Protein AF-A0A928PYW8-F1 (afdb_monomer)

Foldseek 3Di:
DVVCVVVVNDDPVRVVVVVVLLVVLCLQLQLLLQLQLLVLLCVQFQVVLVVLVRNDSHSVSFADPVQVVCCVPVVGGGTRHRDHDLVRGPHSLVSLLRSLLRNLVSLLVQLLVLLVVLLVLLLPQALQLLCVVVVNDDDDPSNVVSVVSSVSSLSSNLVSLLLSVLLLPCAPPRSVVSNVSSVDDPVVVVVSVVCNVCRVVVSVVVCVVCVVVCVSVVSSQVSSCVSNVNDDPVRSNVVSNVVNVD

Secondary structure (DSSP, 8-state):
-HHHHTTTSS-HHHHHHHHHHHHHHHHHHHHHHHHHHHHHHHHHT-THHHHTT-S---GGGTB-HHHHHHHHHHS---B------GGGSSSHHHHHHHHHHHHHHHHHHHHHHHHHHHHHHHHT--HHHHHHHTT-S---HHHHHHHHHHHHHHHHHHHHHHHHHHHHSSSTTSHHHHHHGGGS-HHHHHHHHHHHHHHHHHHHHHHHHHHHTSHHHHHHHHHHHHHTTT--HHHHHHHHHHHHH-

Structure (mmCIF, N/CA/C/O backbone):
data_AF-A0A928PYW8-F1
#
_entry.id   AF-A0A928PYW8-F1
#
loop_
_atom_site.group_PDB
_atom_site.id
_atom_site.type_symbol
_atom_site.label_atom_id
_atom_site.label_alt_id
_atom_site.label_comp_id
_atom_site.label_asym_id
_atom_site.label_entity_id
_atom_site.label_seq_id
_atom_site.pdbx_PDB_ins_code
_atom_site.Cartn_x
_atom_site.Cartn_y
_atom_site.Cartn_z
_atom_site.occupancy
_atom_site.B_iso_or_equiv
_atom_site.auth_seq_id
_atom_site.auth_comp_id
_atom_site.auth_asym_id
_atom_site.auth_atom_id
_atom_site.pdbx_PDB_model_num
ATOM 1 N N . MET A 1 1 ? -6.479 2.831 -19.493 1.00 60.91 1 MET A N 1
ATOM 2 C CA . MET A 1 1 ? -6.522 1.471 -20.079 1.00 60.91 1 MET A CA 1
ATOM 3 C C . MET A 1 1 ? -7.759 1.237 -20.947 1.00 60.91 1 MET A C 1
ATOM 5 O O . MET A 1 1 ? -7.594 1.179 -22.151 1.00 60.91 1 MET A O 1
ATOM 9 N N . LEU A 1 2 ? -8.994 1.173 -20.422 1.00 48.84 2 LEU A N 1
ATOM 10 C CA . LEU A 1 2 ? -10.180 0.920 -21.272 1.00 48.84 2 LEU A CA 1
ATOM 11 C C . LEU A 1 2 ? -10.398 2.005 -22.343 1.00 48.84 2 LEU A C 1
ATOM 13 O O . LEU A 1 2 ? -10.649 1.698 -23.500 1.00 48.84 2 LEU A O 1
ATOM 17 N N . SER A 1 3 ? -10.225 3.277 -21.980 1.00 52.97 3 SER A N 1
ATOM 18 C CA . SER A 1 3 ? -10.293 4.404 -22.920 1.00 52.97 3 SER A CA 1
ATOM 19 C C . SER A 1 3 ? -9.207 4.370 -23.997 1.00 52.97 3 SER A C 1
ATOM 21 O O . SER A 1 3 ? -9.415 4.897 -25.077 1.00 52.97 3 SER A O 1
ATOM 23 N N . GLU A 1 4 ? -8.053 3.783 -23.693 1.00 61.97 4 GLU A N 1
ATOM 24 C CA . GLU A 1 4 ? -6.895 3.668 -24.588 1.00 61.97 4 GLU A CA 1
ATOM 25 C C . GLU A 1 4 ? -7.078 2.480 -25.545 1.00 61.97 4 GLU A C 1
ATOM 27 O O . GLU A 1 4 ? -6.850 2.610 -26.743 1.00 61.97 4 GLU A O 1
ATOM 32 N N . LEU A 1 5 ? -7.606 1.360 -25.034 1.00 52.69 5 LEU A N 1
ATOM 33 C CA . LEU A 1 5 ? -8.008 0.190 -25.816 1.00 52.69 5 LEU A CA 1
ATOM 34 C C . LEU A 1 5 ? -9.125 0.543 -26.811 1.00 52.69 5 LEU A C 1
ATOM 36 O O . LEU A 1 5 ? -9.035 0.220 -27.989 1.00 52.69 5 LEU A O 1
ATOM 40 N N . LEU A 1 6 ? -10.147 1.280 -26.358 1.00 62.50 6 LEU A N 1
ATOM 41 C CA . LEU A 1 6 ? -11.244 1.760 -27.210 1.00 62.50 6 LEU A CA 1
ATOM 42 C C . LEU A 1 6 ? -10.788 2.778 -28.266 1.00 62.50 6 LEU A C 1
ATOM 44 O O . LEU A 1 6 ? -11.463 2.950 -29.276 1.00 62.50 6 LEU A O 1
ATOM 48 N N . ARG A 1 7 ? -9.657 3.456 -28.038 1.00 77.50 7 ARG A N 1
ATOM 49 C CA . ARG A 1 7 ? -9.032 4.380 -28.997 1.00 77.50 7 ARG A CA 1
ATOM 50 C C . ARG A 1 7 ? -8.076 3.682 -29.969 1.00 77.50 7 ARG A C 1
ATOM 52 O O . ARG A 1 7 ? -7.570 4.346 -30.862 1.00 77.50 7 ARG A O 1
ATOM 59 N N . GLY A 1 8 ? -7.841 2.377 -29.812 1.00 70.56 8 GLY A N 1
ATOM 60 C CA . GLY A 1 8 ? -6.892 1.615 -30.630 1.00 70.56 8 GLY A CA 1
ATOM 61 C C . GLY A 1 8 ? -5.420 1.840 -30.268 1.00 70.56 8 GLY A C 1
ATOM 62 O O . GLY A 1 8 ? -4.549 1.353 -30.978 1.00 70.56 8 GLY A O 1
ATOM 63 N N . ASN A 1 9 ? -5.134 2.538 -29.163 1.00 71.38 9 ASN A N 1
ATOM 64 C CA . ASN A 1 9 ? -3.768 2.825 -28.707 1.00 71.38 9 ASN A CA 1
ATOM 65 C C . ASN A 1 9 ? -3.150 1.662 -27.908 1.00 71.38 9 ASN A C 1
ATOM 67 O O . ASN A 1 9 ? -1.945 1.640 -27.683 1.00 71.38 9 ASN A O 1
ATOM 71 N N . LEU A 1 10 ? -3.971 0.702 -27.468 1.00 71.75 10 LEU A N 1
ATOM 72 C CA . LEU A 1 10 ? -3.549 -0.517 -26.775 1.00 71.75 10 LEU A CA 1
ATOM 73 C C . LEU A 1 10 ? -4.069 -1.742 -27.521 1.00 71.75 10 LEU A C 1
ATOM 75 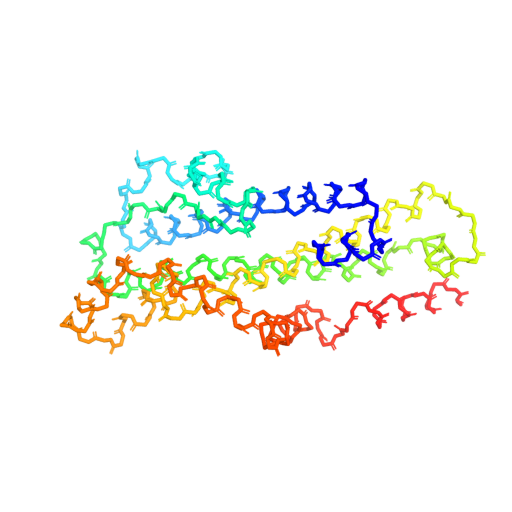O O . LEU A 1 10 ? -5.250 -1.817 -27.867 1.00 71.75 10 LEU A O 1
ATOM 79 N N . THR A 1 11 ? -3.199 -2.731 -27.705 1.00 82.81 11 THR A N 1
ATOM 80 C CA . THR A 1 11 ? -3.596 -4.059 -28.181 1.00 82.81 11 THR A CA 1
ATOM 81 C C . THR A 1 11 ? -4.276 -4.851 -27.059 1.00 82.81 11 THR A C 1
ATOM 83 O O . THR A 1 11 ? -4.077 -4.589 -25.871 1.00 82.81 11 THR A O 1
ATOM 86 N N . LEU A 1 12 ? -5.076 -5.861 -27.413 1.00 77.81 12 LEU A N 1
ATOM 87 C CA . LEU A 1 12 ? -5.693 -6.746 -26.417 1.00 77.81 12 LEU A CA 1
ATOM 88 C C . LEU A 1 12 ? -4.631 -7.476 -25.576 1.00 77.81 12 LEU A C 1
ATOM 90 O O . LEU A 1 12 ? -4.786 -7.622 -24.367 1.00 77.81 12 LEU A O 1
ATOM 94 N N . GLU A 1 13 ? -3.537 -7.883 -26.214 1.00 77.06 13 GLU A N 1
ATOM 95 C CA . GLU A 1 13 ? -2.401 -8.543 -25.573 1.00 77.06 13 GLU A CA 1
ATOM 96 C C . GLU A 1 13 ? -1.766 -7.666 -24.486 1.00 77.06 13 GLU A C 1
ATOM 98 O O . GLU A 1 13 ? -1.658 -8.081 -23.332 1.00 77.06 13 GLU A O 1
ATOM 103 N N . THR A 1 14 ? -1.430 -6.417 -24.820 1.00 73.25 14 THR A N 1
ATOM 104 C CA . THR A 1 14 ? -0.825 -5.473 -23.866 1.00 73.25 14 THR A CA 1
ATOM 105 C C . THR A 1 14 ? -1.763 -5.146 -22.705 1.00 73.25 14 THR A C 1
ATOM 107 O O . THR A 1 14 ? -1.305 -4.996 -21.570 1.00 73.25 14 THR A O 1
ATOM 110 N N . ALA A 1 15 ? -3.076 -5.096 -22.945 1.00 73.81 15 ALA A N 1
ATOM 111 C CA . ALA A 1 15 ? -4.068 -4.919 -21.889 1.00 73.81 15 ALA A CA 1
ATOM 112 C C . ALA A 1 15 ? -4.154 -6.132 -20.946 1.00 73.81 15 ALA A C 1
ATOM 114 O O . ALA A 1 15 ? -4.216 -5.953 -19.729 1.00 73.81 15 ALA A O 1
ATOM 115 N N . ILE A 1 16 ? -4.119 -7.358 -21.479 1.00 79.62 16 ILE A N 1
ATOM 116 C CA . ILE A 1 16 ? -4.121 -8.586 -20.667 1.00 79.62 16 ILE A CA 1
ATOM 117 C C . ILE A 1 16 ? -2.868 -8.645 -19.791 1.00 79.62 16 ILE A C 1
ATOM 119 O O . ILE A 1 16 ? -2.981 -8.885 -18.591 1.00 79.62 16 ILE A O 1
ATOM 123 N N . ILE A 1 17 ? -1.691 -8.365 -20.358 1.00 77.75 17 ILE A N 1
ATOM 124 C CA . ILE A 1 17 ? -0.426 -8.339 -19.610 1.00 77.75 17 ILE A CA 1
ATOM 125 C C . ILE A 1 17 ? -0.498 -7.323 -18.463 1.00 77.75 17 ILE A C 1
ATOM 127 O O . ILE A 1 17 ? -0.168 -7.663 -17.328 1.00 77.75 17 ILE A O 1
ATOM 131 N N . HIS A 1 18 ? -1.003 -6.111 -18.716 1.00 72.62 18 HIS A N 1
ATOM 132 C CA . HIS A 1 18 ? -1.183 -5.100 -17.668 1.00 72.62 18 HIS A CA 1
ATOM 133 C C . HIS A 1 18 ? -2.103 -5.575 -16.540 1.00 72.62 18 HIS A C 1
ATOM 135 O O . HIS A 1 18 ? -1.765 -5.422 -15.366 1.00 72.62 18 HIS A O 1
ATOM 141 N N . ILE A 1 19 ? -3.252 -6.170 -16.877 1.00 77.56 19 ILE A N 1
ATOM 142 C CA . ILE A 1 19 ? -4.185 -6.706 -15.877 1.00 77.56 19 ILE A CA 1
ATOM 143 C C . ILE A 1 19 ? -3.501 -7.788 -15.040 1.00 77.56 19 ILE A C 1
ATOM 145 O O . ILE A 1 19 ? -3.604 -7.763 -13.815 1.00 77.56 19 ILE A O 1
ATOM 149 N N . LEU A 1 20 ? -2.778 -8.712 -15.675 1.00 81.56 20 LEU A N 1
ATOM 150 C CA . LEU A 1 20 ? -2.075 -9.787 -14.978 1.00 81.56 20 LEU A CA 1
ATOM 151 C C . LEU A 1 20 ? -0.996 -9.247 -14.034 1.00 81.56 20 LEU A C 1
ATOM 153 O O . LEU A 1 20 ? -0.930 -9.688 -12.889 1.00 81.56 20 LEU A O 1
ATOM 157 N N . VAL A 1 21 ? -0.202 -8.266 -14.467 1.00 78.56 21 VAL A N 1
ATOM 158 C CA . VAL A 1 21 ? 0.818 -7.623 -13.621 1.00 78.56 21 VAL A CA 1
ATOM 159 C C . VAL A 1 21 ? 0.176 -6.951 -12.408 1.00 78.56 21 VAL A C 1
ATOM 161 O O . VAL A 1 21 ? 0.613 -7.180 -11.281 1.00 78.56 21 VAL A O 1
ATOM 164 N N . ILE A 1 22 ? -0.896 -6.178 -12.611 1.00 76.25 22 ILE A N 1
ATOM 165 C CA . ILE A 1 22 ? -1.619 -5.520 -11.513 1.00 76.25 22 ILE A CA 1
ATOM 166 C C . ILE A 1 22 ? -2.192 -6.560 -10.551 1.00 76.25 22 ILE A C 1
ATOM 168 O O . ILE A 1 22 ? -2.048 -6.405 -9.341 1.00 76.25 22 ILE A O 1
ATOM 172 N N . LEU A 1 23 ? -2.804 -7.633 -11.062 1.00 80.94 23 LEU A N 1
ATOM 173 C CA . LEU A 1 23 ? -3.321 -8.714 -10.229 1.00 80.94 23 LEU A CA 1
ATOM 174 C C . LEU A 1 23 ? -2.199 -9.332 -9.394 1.00 80.94 23 LEU A C 1
ATOM 176 O O . LEU A 1 23 ? -2.324 -9.380 -8.175 1.00 80.94 23 LEU A O 1
ATOM 180 N N . VAL A 1 24 ? -1.082 -9.731 -10.006 1.00 86.25 24 VAL A N 1
ATOM 181 C CA . VAL A 1 24 ? 0.065 -10.301 -9.281 1.00 86.25 24 VAL A CA 1
ATOM 182 C C . VAL A 1 24 ? 0.530 -9.359 -8.170 1.00 86.25 24 VAL A C 1
ATOM 184 O O . VAL A 1 24 ? 0.683 -9.792 -7.030 1.00 86.25 24 VAL A O 1
ATOM 187 N N . ILE A 1 25 ? 0.685 -8.067 -8.462 1.00 84.81 25 ILE A N 1
ATOM 188 C CA . ILE A 1 25 ? 1.102 -7.078 -7.464 1.00 84.81 25 ILE A CA 1
ATOM 189 C C . ILE A 1 25 ? 0.071 -6.965 -6.335 1.00 84.81 25 ILE A C 1
ATOM 191 O O . ILE A 1 25 ? 0.437 -7.021 -5.164 1.00 84.81 25 ILE A O 1
ATOM 195 N N . VAL A 1 26 ? -1.219 -6.861 -6.651 1.00 80.25 26 VAL A N 1
ATOM 196 C CA . VAL A 1 26 ? -2.289 -6.773 -5.645 1.00 80.25 26 VAL A CA 1
ATOM 197 C C . VAL A 1 26 ? -2.307 -8.016 -4.748 1.00 80.25 26 VAL A C 1
ATOM 199 O O . VAL A 1 26 ? -2.414 -7.888 -3.528 1.00 80.25 26 VAL A O 1
ATOM 202 N N . PHE A 1 27 ? -2.120 -9.209 -5.314 1.00 84.81 27 PHE A N 1
ATOM 203 C CA . PHE A 1 27 ? -2.024 -10.462 -4.559 1.00 84.81 27 PHE A CA 1
ATOM 204 C C . PHE A 1 27 ? -0.776 -10.547 -3.667 1.00 84.81 27 PHE A C 1
ATOM 206 O O . PHE A 1 27 ? -0.800 -11.283 -2.681 1.00 84.81 27 PHE A O 1
ATOM 213 N N . LEU A 1 28 ? 0.286 -9.795 -3.967 1.00 87.88 28 LEU A N 1
ATOM 214 C CA . LEU A 1 28 ? 1.471 -9.676 -3.112 1.00 87.88 28 LEU A CA 1
ATOM 215 C C . LEU A 1 28 ? 1.297 -8.624 -2.009 1.00 87.88 28 LEU A C 1
ATOM 217 O O . LEU A 1 28 ? 1.778 -8.819 -0.895 1.00 87.88 28 LEU A O 1
ATOM 221 N N . VAL A 1 29 ? 0.601 -7.522 -2.299 1.00 89.75 29 VAL A N 1
ATOM 222 C CA . VAL A 1 29 ? 0.451 -6.392 -1.370 1.00 89.75 29 VAL A CA 1
ATOM 223 C C . VAL A 1 29 ? -0.645 -6.634 -0.332 1.00 89.75 29 VAL A C 1
ATOM 225 O O . VAL A 1 29 ? -0.429 -6.384 0.854 1.00 89.75 29 VAL A O 1
ATOM 228 N N . LEU A 1 30 ? -1.807 -7.158 -0.741 1.00 87.44 30 LEU A N 1
ATOM 229 C CA . LEU A 1 30 ? -2.943 -7.382 0.165 1.00 87.44 30 LEU A CA 1
ATOM 230 C C . LEU A 1 30 ? -2.597 -8.243 1.394 1.00 87.44 30 LEU A C 1
ATOM 232 O O . LEU A 1 30 ? -2.992 -7.869 2.498 1.00 87.44 30 LEU A O 1
ATOM 236 N N . PRO A 1 31 ? -1.846 -9.358 1.281 1.00 90.94 31 PRO A N 1
ATOM 237 C CA . PRO A 1 31 ? -1.504 -10.162 2.449 1.00 90.94 31 PRO A CA 1
ATOM 238 C C . PRO A 1 31 ? -0.637 -9.411 3.450 1.00 90.94 31 PRO A C 1
ATOM 240 O O . PRO A 1 31 ? -0.822 -9.595 4.646 1.00 90.94 31 PRO A O 1
ATOM 243 N N . ILE A 1 32 ? 0.289 -8.568 2.982 1.00 94.06 32 ILE A N 1
ATOM 244 C CA . ILE A 1 32 ? 1.152 -7.764 3.855 1.00 94.06 32 ILE A CA 1
ATOM 245 C C . ILE A 1 32 ? 0.306 -6.735 4.612 1.00 94.06 32 ILE A C 1
ATOM 247 O O . ILE A 1 32 ? 0.438 -6.614 5.830 1.00 94.06 32 ILE A O 1
ATOM 251 N N . HIS A 1 33 ? -0.613 -6.073 3.907 1.00 94.94 33 HIS A N 1
ATOM 252 C CA . HIS A 1 33 ? -1.545 -5.098 4.471 1.00 94.94 33 HIS A CA 1
ATOM 253 C C . HIS A 1 33 ? -2.427 -5.701 5.573 1.00 94.94 33 HIS A C 1
ATOM 255 O O . HIS A 1 33 ? -2.456 -5.224 6.710 1.00 94.94 33 HIS A O 1
ATOM 261 N N . GLU A 1 34 ? -3.106 -6.807 5.268 1.00 93.56 34 GLU A N 1
ATOM 262 C CA . GLU A 1 34 ? -3.999 -7.478 6.215 1.00 93.56 34 GLU A CA 1
ATOM 263 C C . GLU A 1 34 ? -3.221 -8.132 7.362 1.00 93.56 34 GLU A C 1
ATOM 265 O O . GLU A 1 34 ? -3.659 -8.110 8.517 1.00 93.56 34 GLU A O 1
ATOM 270 N N . PHE A 1 35 ? -2.023 -8.656 7.086 1.00 93.88 35 PHE A N 1
ATOM 271 C CA . PHE A 1 35 ? -1.123 -9.146 8.125 1.00 93.88 35 PHE A CA 1
ATOM 272 C C . PHE A 1 35 ? -0.714 -8.026 9.084 1.00 93.88 35 PHE A C 1
ATOM 274 O O . PHE A 1 35 ? -0.675 -8.259 10.292 1.00 93.88 35 PHE A O 1
ATOM 281 N N . ALA A 1 36 ? -0.452 -6.814 8.590 1.00 96.31 36 ALA A N 1
ATOM 282 C CA . ALA A 1 36 ? -0.113 -5.673 9.433 1.00 96.31 36 ALA A CA 1
ATOM 283 C C . ALA A 1 36 ? -1.269 -5.285 10.368 1.00 96.31 36 ALA A C 1
ATOM 285 O O . ALA A 1 36 ? -1.034 -5.090 11.563 1.00 96.31 36 ALA A O 1
ATOM 286 N N . HIS A 1 37 ? -2.517 -5.275 9.885 1.00 96.25 37 HIS A N 1
ATOM 287 C CA . HIS A 1 37 ? -3.687 -5.122 10.759 1.00 96.25 37 HIS A CA 1
ATOM 288 C C . HIS A 1 37 ? -3.754 -6.223 11.823 1.00 96.25 37 HIS A C 1
ATOM 290 O O . HIS A 1 37 ? -3.872 -5.941 13.017 1.00 96.25 37 HIS A O 1
ATOM 296 N N . ALA A 1 38 ? -3.653 -7.490 11.414 1.00 94.75 38 ALA A N 1
ATOM 297 C CA . ALA A 1 38 ? -3.750 -8.623 12.332 1.00 94.75 38 ALA A CA 1
ATOM 298 C C . ALA A 1 38 ? -2.626 -8.606 13.386 1.00 94.75 38 ALA A C 1
ATOM 300 O O . ALA A 1 38 ? -2.865 -8.855 14.571 1.00 94.75 38 ALA A O 1
ATOM 301 N N . GLY A 1 39 ? -1.404 -8.284 12.961 1.00 96.06 39 GLY A N 1
ATOM 302 C CA . GLY A 1 39 ? -0.225 -8.160 13.808 1.00 96.06 39 GLY A CA 1
ATOM 303 C C . GLY A 1 39 ? -0.359 -7.022 14.814 1.00 96.06 39 GLY A C 1
ATOM 304 O O . GLY A 1 39 ? -0.147 -7.240 16.007 1.00 96.06 39 GLY A O 1
ATOM 305 N N . ALA A 1 40 ? -0.787 -5.836 14.372 1.00 97.19 40 ALA A N 1
ATOM 306 C CA . ALA A 1 40 ? -1.025 -4.702 15.260 1.00 97.19 40 ALA A CA 1
ATOM 307 C C . ALA A 1 40 ? -2.107 -5.014 16.304 1.00 97.19 40 ALA A C 1
ATOM 309 O O . ALA A 1 40 ? -1.874 -4.821 17.498 1.00 97.19 40 ALA A O 1
ATOM 310 N N . ALA A 1 41 ? -3.239 -5.595 15.893 1.00 96.62 41 ALA A N 1
ATOM 311 C CA . ALA A 1 41 ? -4.296 -6.019 16.812 1.00 96.62 41 ALA A CA 1
ATOM 312 C C . ALA A 1 41 ? -3.775 -7.015 17.863 1.00 96.62 41 ALA A C 1
ATOM 314 O O . ALA A 1 41 ? -4.019 -6.859 19.063 1.00 96.62 41 ALA A O 1
ATOM 315 N N . TYR A 1 42 ? -2.998 -8.012 17.427 1.00 95.94 42 TYR A N 1
ATOM 316 C CA . TYR A 1 42 ? -2.401 -9.005 18.315 1.00 95.94 42 TYR A CA 1
ATOM 317 C C . TYR A 1 42 ? -1.439 -8.376 19.330 1.00 95.94 42 TYR A C 1
ATOM 319 O O . TYR A 1 42 ? -1.445 -8.757 20.507 1.00 95.94 42 TYR A O 1
ATOM 327 N N . LEU A 1 43 ? -0.601 -7.430 18.897 1.00 96.12 43 LEU A N 1
ATOM 328 C CA . LEU A 1 43 ? 0.341 -6.721 19.767 1.00 96.12 43 LEU A CA 1
ATOM 329 C C . LEU A 1 43 ? -0.378 -5.797 20.760 1.00 96.12 43 LEU A C 1
ATOM 331 O O . LEU A 1 43 ? 0.045 -5.699 21.910 1.00 96.12 43 LEU A O 1
ATOM 335 N N . LEU A 1 44 ? -1.494 -5.188 20.352 1.00 96.50 44 LEU A N 1
ATOM 336 C CA . LEU A 1 44 ? -2.285 -4.262 21.170 1.00 96.50 44 LEU A CA 1
ATOM 337 C C . LEU A 1 44 ? -3.235 -4.948 22.166 1.00 96.50 44 LEU A C 1
ATOM 339 O O . LEU A 1 44 ? -3.759 -4.278 23.059 1.00 96.50 44 LEU A O 1
ATOM 343 N N . GLY A 1 45 ? -3.435 -6.266 22.057 1.00 94.81 45 GLY A N 1
ATOM 344 C CA . GLY A 1 45 ? -4.129 -7.070 23.072 1.00 94.81 45 GLY A CA 1
ATOM 345 C C . GLY A 1 45 ? -5.143 -8.079 22.535 1.00 94.81 45 GLY A C 1
ATOM 346 O O . GLY A 1 45 ? -5.493 -9.013 23.255 1.00 94.81 45 GLY A O 1
ATOM 347 N N . ASP A 1 46 ? -5.570 -7.973 21.273 1.00 95.31 46 ASP A N 1
ATOM 348 C CA . ASP A 1 46 ? -6.542 -8.900 20.687 1.00 95.31 46 ASP A CA 1
ATOM 349 C C . ASP A 1 46 ? -5.885 -10.225 20.272 1.00 95.31 46 ASP A C 1
ATOM 351 O O . ASP A 1 46 ? -5.604 -10.505 19.105 1.00 95.31 46 ASP A O 1
ATOM 355 N N . LYS A 1 47 ? -5.633 -11.086 21.262 1.00 93.19 47 LYS A N 1
ATOM 356 C CA . LYS A 1 47 ? -5.050 -12.417 21.039 1.00 93.19 47 LYS A CA 1
ATOM 357 C C . LYS A 1 47 ? -5.981 -13.360 20.271 1.00 93.19 47 LYS A C 1
ATOM 359 O O . LYS A 1 47 ? -5.504 -14.356 19.724 1.00 93.19 47 LYS A O 1
ATOM 364 N N . SER A 1 48 ? -7.275 -13.037 20.159 1.00 91.12 48 SER A N 1
ATOM 365 C CA . SER A 1 48 ? -8.243 -13.863 19.430 1.00 91.12 48 SER A CA 1
ATOM 366 C C . SER A 1 48 ? -7.919 -13.965 17.932 1.00 91.12 48 SER A C 1
ATOM 368 O O . SER A 1 48 ? -8.213 -14.989 17.315 1.00 91.12 48 SER A O 1
ATOM 370 N N . ILE A 1 49 ? -7.215 -12.974 17.367 1.00 90.12 49 ILE A N 1
ATOM 371 C CA . ILE A 1 49 ? -6.764 -12.946 15.965 1.00 90.12 49 ILE A CA 1
ATOM 372 C C . ILE A 1 49 ? -5.940 -14.181 15.582 1.00 90.12 49 ILE A C 1
ATOM 374 O O . ILE A 1 49 ? -6.094 -14.704 14.474 1.00 90.12 49 ILE A O 1
ATOM 378 N N . LYS A 1 50 ? -5.110 -14.693 16.503 1.00 87.00 50 LYS A N 1
ATOM 379 C CA . LYS A 1 50 ? -4.267 -15.874 16.255 1.00 87.00 50 LYS A CA 1
ATOM 380 C C . LYS A 1 50 ? -5.113 -17.113 15.952 1.00 87.00 50 LYS A C 1
ATOM 382 O O . LYS A 1 50 ? -4.797 -17.863 15.036 1.00 87.00 50 LYS A O 1
ATOM 387 N N . HIS A 1 51 ? -6.214 -17.294 16.679 1.00 86.12 51 HIS A N 1
ATOM 388 C CA . HIS A 1 51 ? -7.116 -18.437 16.513 1.00 86.12 51 HIS A CA 1
ATOM 389 C C . HIS A 1 51 ? -8.064 -18.285 15.317 1.00 86.12 51 HIS A C 1
ATOM 391 O O . HIS A 1 51 ? -8.580 -19.277 14.815 1.00 86.12 51 HIS A O 1
ATOM 397 N N . ARG A 1 52 ? -8.266 -17.058 14.817 1.00 85.81 52 ARG A N 1
ATOM 398 C CA . ARG A 1 52 ? -9.102 -16.772 13.637 1.00 85.81 52 ARG A CA 1
ATOM 399 C C . ARG A 1 52 ? -8.381 -17.013 12.301 1.00 85.81 52 ARG A C 1
ATOM 401 O O . ARG A 1 52 ? -8.972 -16.775 11.249 1.00 85.81 52 ARG A O 1
ATOM 408 N N . GLY A 1 53 ? -7.117 -17.455 12.330 1.00 83.06 53 GLY A N 1
ATOM 409 C CA . GLY A 1 53 ? -6.336 -17.800 11.134 1.00 83.06 53 GLY A CA 1
ATOM 410 C C . GLY A 1 53 ? -5.937 -16.599 10.269 1.00 83.06 53 GLY A C 1
ATOM 411 O O . GLY A 1 53 ? -5.734 -16.751 9.070 1.00 83.06 53 GLY A O 1
ATOM 412 N N . ARG A 1 54 ? -5.866 -15.395 10.855 1.00 83.50 54 ARG A N 1
ATOM 413 C CA . ARG A 1 54 ? -5.649 -14.130 10.119 1.00 83.50 54 ARG A CA 1
ATOM 414 C C . ARG A 1 54 ? -4.210 -13.627 10.157 1.00 83.50 54 ARG A C 1
ATOM 416 O O . ARG A 1 54 ? -3.846 -12.766 9.370 1.00 83.50 54 ARG A O 1
ATOM 423 N N . LEU A 1 55 ? -3.378 -14.192 11.028 1.00 86.62 55 LEU A N 1
ATOM 424 C CA . LEU A 1 55 ? -1.946 -13.902 11.094 1.00 86.62 55 LEU A CA 1
ATOM 425 C C . LEU A 1 55 ? -1.204 -14.800 10.090 1.00 86.62 55 LEU A C 1
ATOM 427 O O . LEU A 1 55 ? -0.552 -15.770 10.463 1.00 86.62 55 LEU A O 1
ATOM 431 N N . THR A 1 56 ? -1.406 -14.541 8.798 1.00 87.62 56 THR A N 1
ATOM 432 C CA . THR A 1 56 ? -0.859 -15.343 7.695 1.00 87.62 56 THR A CA 1
ATOM 433 C C . THR A 1 56 ? -0.598 -14.487 6.460 1.00 87.62 56 THR A C 1
ATOM 435 O O . THR A 1 56 ? -1.364 -13.571 6.169 1.00 87.62 56 THR A O 1
ATOM 438 N N . PHE A 1 57 ? 0.454 -14.828 5.716 1.00 86.12 57 PHE A N 1
ATOM 439 C CA . PHE A 1 57 ? 0.748 -14.262 4.397 1.00 86.12 57 PHE A CA 1
ATOM 440 C C . PHE A 1 57 ? 0.023 -14.988 3.257 1.00 86.12 57 PHE A C 1
ATOM 442 O O . PHE A 1 57 ? 0.218 -14.644 2.098 1.00 86.12 57 PHE A O 1
ATOM 449 N N . ASN A 1 58 ? -0.811 -15.992 3.553 1.00 87.81 58 ASN A N 1
ATOM 450 C CA . ASN A 1 58 ? -1.607 -16.657 2.527 1.00 87.81 58 ASN A CA 1
ATOM 451 C C . ASN A 1 58 ? -2.664 -15.683 1.961 1.00 87.81 58 ASN A C 1
ATOM 453 O O . ASN A 1 58 ? -3.604 -15.349 2.690 1.00 87.81 58 ASN A O 1
ATOM 457 N N . PRO A 1 59 ? -2.578 -15.266 0.681 1.00 81.94 59 PRO A N 1
ATOM 458 C CA . P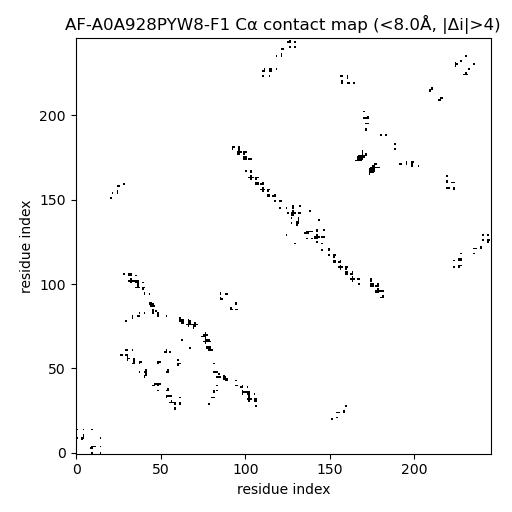RO A 1 59 ? -3.531 -14.326 0.095 1.00 81.94 59 PRO A CA 1
ATOM 459 C C . PRO A 1 59 ? -4.962 -14.851 0.105 1.00 81.94 59 PRO A C 1
ATOM 461 O O . PRO A 1 59 ? -5.894 -14.089 0.346 1.00 81.94 59 PRO A O 1
ATOM 464 N N . LEU A 1 60 ? -5.150 -16.161 -0.065 1.00 85.19 60 LEU A N 1
ATOM 465 C CA . LEU A 1 60 ? -6.477 -16.776 -0.112 1.00 85.19 60 LEU A CA 1
ATOM 466 C C . LEU A 1 60 ? -7.238 -16.639 1.210 1.00 85.19 60 LEU A C 1
ATOM 468 O O . LEU A 1 60 ? -8.466 -16.656 1.222 1.00 85.19 60 LEU A O 1
ATOM 472 N N . SER A 1 61 ? -6.528 -16.457 2.325 1.00 83.31 61 SER A N 1
ATOM 473 C CA . SER A 1 61 ? -7.160 -16.201 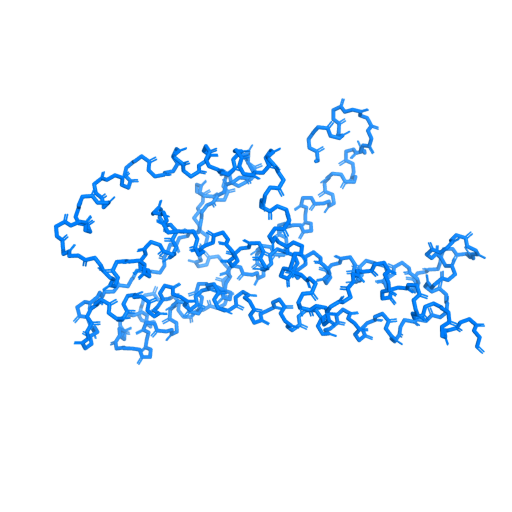3.619 1.00 83.31 61 SER A CA 1
ATOM 474 C C . SER A 1 61 ? -7.871 -14.847 3.654 1.00 83.31 61 SER A C 1
ATOM 476 O O . SER A 1 61 ? -8.845 -14.698 4.397 1.00 83.31 61 SER A O 1
ATOM 478 N N . HIS A 1 62 ? -7.417 -13.885 2.848 1.00 83.25 62 HIS A N 1
ATOM 479 C CA . HIS A 1 62 ? -7.825 -12.476 2.866 1.00 83.25 62 HIS A CA 1
ATOM 480 C C . HIS A 1 62 ? -8.708 -12.074 1.682 1.00 83.25 62 HIS A C 1
ATOM 482 O O . HIS A 1 62 ? -9.253 -10.976 1.664 1.00 83.25 62 HIS A O 1
ATOM 488 N N . VAL A 1 63 ? -8.899 -12.960 0.708 1.00 84.69 63 VAL A N 1
ATOM 489 C CA . VAL A 1 63 ? -9.763 -12.703 -0.447 1.00 84.69 63 VAL A CA 1
ATOM 490 C C . VAL A 1 63 ? -11.238 -12.869 -0.071 1.00 84.69 63 VAL A C 1
ATOM 492 O O . VAL A 1 63 ? -11.644 -13.868 0.528 1.00 84.69 63 VAL A O 1
ATOM 495 N N . ASP A 1 64 ? -12.053 -11.889 -0.458 1.00 84.62 64 ASP A N 1
ATOM 496 C CA . ASP A 1 64 ? -13.507 -12.015 -0.539 1.00 84.62 64 ASP A CA 1
ATOM 497 C C . ASP A 1 64 ? -13.880 -12.397 -1.986 1.00 84.62 64 ASP A C 1
ATOM 499 O O . ASP A 1 64 ? -13.493 -11.670 -2.900 1.00 84.62 64 ASP A O 1
ATOM 503 N N . PRO A 1 65 ? -14.590 -13.513 -2.246 1.00 85.00 65 PRO A N 1
ATOM 504 C CA . PRO A 1 65 ? -14.922 -13.926 -3.612 1.00 85.00 65 PRO A CA 1
ATOM 505 C C . PRO A 1 65 ? -15.748 -12.898 -4.395 1.00 85.00 65 PRO A C 1
ATOM 507 O O . PRO A 1 65 ? -15.524 -12.720 -5.591 1.00 85.00 65 PRO A O 1
ATOM 510 N N . LEU A 1 66 ? -16.680 -12.204 -3.733 1.00 82.75 66 LEU A N 1
ATOM 511 C CA . LEU A 1 66 ? -17.482 -11.158 -4.364 1.00 82.75 66 LEU A CA 1
ATOM 512 C C . LEU A 1 66 ? -16.634 -9.904 -4.580 1.00 82.75 66 LEU A C 1
ATOM 514 O O . LEU A 1 66 ? -16.694 -9.305 -5.649 1.00 82.75 66 LEU A O 1
ATOM 518 N N . GLY A 1 67 ? -15.799 -9.549 -3.603 1.00 79.62 67 GLY A N 1
ATOM 519 C CA . GLY A 1 67 ? -14.831 -8.463 -3.736 1.00 79.62 67 GLY A CA 1
ATOM 520 C C . GLY A 1 67 ? -13.856 -8.687 -4.896 1.00 79.62 67 GLY A C 1
ATOM 521 O O . GLY A 1 67 ? -13.648 -7.785 -5.703 1.00 79.62 67 GLY A O 1
ATOM 522 N N . ALA A 1 68 ? -13.317 -9.898 -5.044 1.00 81.12 68 ALA A N 1
ATOM 523 C CA . ALA A 1 68 ? -12.442 -10.277 -6.152 1.00 81.12 68 ALA A CA 1
ATOM 524 C C . ALA A 1 68 ? -13.170 -10.268 -7.504 1.00 81.12 68 ALA A C 1
ATOM 526 O O . ALA A 1 68 ? -12.615 -9.802 -8.498 1.00 81.12 68 ALA A O 1
ATOM 527 N N . LEU A 1 69 ? -14.425 -10.728 -7.548 1.00 79.06 69 LEU A N 1
ATOM 528 C CA . LEU A 1 69 ? -15.250 -10.662 -8.754 1.00 79.06 69 LEU A CA 1
ATOM 529 C C . LEU A 1 69 ? -15.521 -9.209 -9.172 1.00 79.06 69 LEU A C 1
ATOM 531 O O . LEU A 1 69 ? -15.382 -8.870 -10.346 1.00 79.06 69 LEU A O 1
ATOM 535 N N . CYS A 1 70 ? -15.851 -8.337 -8.217 1.00 73.62 70 CYS A N 1
ATOM 536 C CA . CYS A 1 70 ? -16.009 -6.905 -8.456 1.00 73.62 70 CYS A CA 1
ATOM 537 C C . CYS A 1 70 ? -14.700 -6.273 -8.946 1.00 73.62 70 CYS A C 1
ATOM 539 O O . CYS A 1 70 ? -14.731 -5.484 -9.889 1.00 73.62 70 CYS A O 1
ATOM 541 N N . LEU A 1 71 ? -13.548 -6.655 -8.381 1.00 74.00 71 LEU A N 1
ATOM 542 C CA . LEU A 1 71 ? -12.247 -6.172 -8.850 1.00 74.00 71 LEU A CA 1
ATOM 543 C C . LEU A 1 71 ? -12.029 -6.519 -10.327 1.00 74.00 71 LEU A C 1
ATOM 545 O O . LEU A 1 71 ? -11.610 -5.663 -11.099 1.00 74.00 71 LEU A O 1
ATOM 549 N N . LEU A 1 72 ? -12.360 -7.750 -10.721 1.00 69.81 72 LEU A N 1
ATOM 550 C CA . LEU A 1 72 ? -12.174 -8.239 -12.085 1.00 69.81 72 LEU A CA 1
ATOM 551 C C . LEU A 1 72 ? -13.158 -7.615 -13.090 1.00 69.81 72 LEU A C 1
ATOM 553 O O . LEU A 1 72 ? -12.762 -7.300 -14.208 1.00 69.81 72 LEU A O 1
ATOM 557 N N . LEU A 1 73 ? -14.425 -7.425 -12.708 1.00 71.38 73 LEU A N 1
ATOM 558 C CA . LEU A 1 73 ? -15.472 -6.921 -13.610 1.00 71.38 73 LEU A CA 1
ATOM 559 C C . LEU A 1 73 ? -15.584 -5.392 -13.639 1.00 71.38 73 LEU A C 1
ATOM 561 O O . LEU A 1 73 ? -15.915 -4.817 -14.673 1.00 71.38 73 LEU A O 1
ATOM 565 N N . LEU A 1 74 ? -15.354 -4.736 -12.501 1.00 67.00 74 LEU A N 1
ATOM 566 C CA . LEU A 1 74 ? -15.611 -3.306 -12.293 1.00 67.00 74 LEU A CA 1
ATOM 567 C C . LEU A 1 74 ? -14.327 -2.500 -12.055 1.00 67.00 74 LEU A C 1
ATOM 569 O O . LEU A 1 74 ? -14.390 -1.274 -11.967 1.00 67.00 74 LEU A O 1
ATOM 573 N N . GLY A 1 75 ? -13.173 -3.165 -11.922 1.00 60.16 75 GLY A N 1
ATOM 574 C CA . GLY A 1 75 ? -11.897 -2.524 -11.590 1.00 60.16 75 GLY A CA 1
ATOM 575 C C . GLY A 1 75 ? -11.790 -2.071 -10.130 1.00 60.16 75 GLY A C 1
ATOM 576 O O . GLY A 1 75 ? -10.843 -1.374 -9.778 1.00 60.16 75 GLY A O 1
ATOM 577 N N . PHE A 1 76 ? -12.749 -2.447 -9.278 1.00 65.94 76 PHE A N 1
ATOM 578 C CA . PHE A 1 76 ? -12.766 -2.129 -7.851 1.00 65.94 76 PHE A CA 1
ATOM 579 C C . PHE A 1 76 ? -13.297 -3.311 -7.044 1.00 65.94 76 PHE A C 1
ATOM 581 O O . PHE A 1 76 ? -14.349 -3.858 -7.359 1.00 65.94 76 PHE A O 1
ATOM 588 N N . GLY A 1 77 ? -12.604 -3.664 -5.966 1.00 71.94 77 GLY A N 1
ATOM 589 C CA . GLY A 1 77 ? -12.991 -4.747 -5.072 1.00 71.94 77 GLY A CA 1
ATOM 590 C C . GLY A 1 77 ? -12.502 -4.513 -3.653 1.00 71.94 77 GLY A C 1
ATOM 591 O O . GLY A 1 77 ? -11.771 -3.562 -3.384 1.00 71.94 77 GLY A O 1
ATOM 592 N N . TRP A 1 78 ? -12.911 -5.386 -2.739 1.00 78.75 78 TRP A N 1
ATOM 593 C CA . TRP A 1 78 ? -12.523 -5.331 -1.332 1.00 78.75 78 TRP A CA 1
ATOM 594 C C . TRP A 1 78 ? -11.976 -6.677 -0.861 1.00 78.75 78 TRP A C 1
ATOM 596 O O . TRP A 1 78 ? -12.328 -7.734 -1.387 1.00 78.75 78 TRP A O 1
ATOM 606 N N . ALA A 1 79 ? -11.112 -6.625 0.149 1.00 82.81 79 ALA A N 1
ATOM 607 C CA . ALA A 1 79 ? -10.631 -7.798 0.859 1.00 82.81 79 ALA A CA 1
ATOM 608 C C . ALA A 1 79 ? -11.606 -8.196 1.977 1.00 82.81 79 ALA A C 1
ATOM 610 O O . ALA A 1 79 ? -12.455 -7.414 2.414 1.00 82.81 79 ALA A O 1
ATOM 611 N N . LYS A 1 80 ? -11.471 -9.431 2.458 1.00 83.81 80 LYS A N 1
ATOM 612 C CA . LYS A 1 80 ? -12.162 -9.916 3.649 1.00 83.81 80 LYS A CA 1
ATOM 613 C C . LYS A 1 80 ? -11.448 -9.359 4.892 1.00 83.81 80 LYS A C 1
ATOM 615 O O . LYS A 1 80 ? -10.360 -9.847 5.206 1.00 83.81 80 LYS A O 1
ATOM 620 N N . PRO A 1 81 ? -12.053 -8.410 5.630 1.00 83.31 81 PRO A N 1
ATOM 621 C CA . PRO A 1 81 ? -11.351 -7.672 6.675 1.00 83.31 81 PRO A CA 1
ATOM 622 C C . PRO A 1 81 ? -10.974 -8.561 7.863 1.00 83.31 81 PRO A C 1
ATOM 624 O O . PRO A 1 81 ? -11.680 -9.523 8.197 1.00 83.31 81 PRO A O 1
ATOM 627 N N . VAL A 1 82 ? -9.892 -8.202 8.562 1.00 87.00 82 VAL A N 1
ATOM 628 C CA . VAL A 1 82 ? -9.524 -8.845 9.830 1.00 87.00 82 VAL A CA 1
ATOM 629 C C . VAL A 1 82 ? -10.606 -8.576 10.893 1.00 87.00 82 VAL A C 1
ATOM 631 O O . VAL A 1 82 ? -10.876 -7.421 11.229 1.00 87.00 82 VAL A O 1
ATOM 634 N N . PRO A 1 83 ? -11.227 -9.621 11.473 1.00 89.06 83 PRO A N 1
ATOM 635 C CA . PRO A 1 83 ? -12.261 -9.467 12.486 1.00 89.06 83 PRO A CA 1
ATOM 636 C C . PRO A 1 83 ? -11.617 -9.133 13.839 1.00 89.06 83 PRO A C 1
ATOM 638 O O . PRO A 1 83 ? -11.271 -10.037 14.599 1.00 89.06 83 PRO A O 1
ATOM 641 N N . ILE A 1 84 ? -11.455 -7.845 14.122 1.00 92.69 84 ILE A N 1
ATOM 642 C CA . ILE A 1 84 ? -10.866 -7.303 15.357 1.00 92.69 84 ILE A CA 1
ATOM 643 C C . ILE A 1 84 ? -11.952 -7.105 16.419 1.00 92.69 84 ILE A C 1
ATOM 645 O O . ILE A 1 84 ? -13.044 -6.635 16.102 1.00 92.69 84 ILE A O 1
ATOM 649 N N . ASP A 1 85 ? -11.658 -7.440 17.677 1.00 93.75 85 ASP A N 1
ATOM 650 C CA . ASP A 1 85 ? -12.528 -7.159 18.823 1.00 93.75 85 ASP A CA 1
ATOM 651 C C . ASP A 1 85 ? -11.982 -5.984 19.663 1.00 93.75 85 ASP A C 1
ATOM 653 O O . ASP A 1 85 ? -11.037 -6.165 20.439 1.00 93.75 85 ASP A O 1
ATOM 657 N N . PRO A 1 86 ? -12.585 -4.778 19.571 1.00 92.75 86 PRO A N 1
ATOM 658 C CA . PRO A 1 86 ? -12.108 -3.594 20.286 1.00 92.75 86 PRO A CA 1
ATOM 659 C C . PRO A 1 86 ? -12.098 -3.746 21.810 1.00 92.75 86 PRO A C 1
ATOM 661 O O . PRO A 1 86 ? -11.369 -3.026 22.491 1.00 92.75 86 PRO A O 1
ATOM 664 N N . ARG A 1 87 ? -12.907 -4.665 22.357 1.00 94.69 87 ARG A N 1
ATOM 665 C CA . ARG A 1 87 ? -13.024 -4.904 23.805 1.00 94.69 87 ARG A CA 1
ATOM 666 C C . ARG A 1 87 ? -11.765 -5.538 24.393 1.00 94.69 87 ARG A C 1
ATOM 668 O O . ARG A 1 87 ? -11.556 -5.449 25.597 1.00 94.69 87 ARG A O 1
ATOM 675 N N . ASN A 1 88 ? -10.927 -6.144 23.552 1.00 94.81 88 ASN A N 1
ATOM 676 C CA . ASN A 1 88 ? -9.665 -6.753 23.970 1.00 94.81 88 ASN A CA 1
ATOM 677 C C . ASN A 1 88 ? -8.527 -5.728 24.113 1.00 94.81 88 ASN A C 1
ATOM 679 O O . ASN A 1 88 ? -7.458 -6.062 24.625 1.00 94.81 88 ASN A O 1
ATOM 683 N N . PHE A 1 89 ? -8.724 -4.484 23.668 1.00 96.19 89 PHE A N 1
ATOM 684 C CA . PHE A 1 89 ? -7.730 -3.425 23.803 1.00 96.19 89 PHE A CA 1
ATOM 685 C C . PHE A 1 89 ? -7.851 -2.706 25.147 1.00 96.19 89 PHE A C 1
ATOM 687 O O . PHE A 1 89 ? -8.950 -2.443 25.628 1.00 96.19 89 PHE A O 1
ATOM 694 N N . LYS A 1 90 ? -6.711 -2.272 25.706 1.00 93.88 90 LYS A N 1
ATOM 695 C CA . LYS A 1 90 ? -6.688 -1.418 26.913 1.00 93.88 90 LYS A CA 1
ATOM 696 C C . LYS A 1 90 ? -7.489 -0.127 26.722 1.00 93.88 90 LYS A C 1
ATOM 698 O O . LYS A 1 90 ? -8.183 0.316 27.627 1.00 93.88 90 LYS A O 1
ATOM 703 N N . ASN A 1 91 ? -7.372 0.475 25.539 1.00 94.75 91 ASN A N 1
ATOM 704 C CA . ASN A 1 91 ? -8.194 1.597 25.105 1.00 94.75 91 ASN A CA 1
ATOM 705 C C . ASN A 1 91 ? -8.792 1.250 23.730 1.00 94.75 91 ASN A C 1
ATOM 707 O O . ASN A 1 91 ? -8.044 1.240 22.748 1.00 94.75 91 ASN A O 1
ATOM 711 N N . PRO A 1 92 ? -10.108 0.979 23.639 1.00 93.75 92 PRO A N 1
ATOM 712 C CA . PRO A 1 92 ? -10.746 0.541 22.399 1.00 93.75 92 PRO A CA 1
ATOM 713 C C . PRO A 1 92 ? -10.547 1.497 21.220 1.00 93.75 92 PRO A C 1
ATOM 715 O O . PRO A 1 92 ? -10.274 1.045 20.110 1.00 93.75 92 PRO A O 1
ATOM 718 N N . LYS A 1 93 ? -10.627 2.816 21.445 1.00 93.00 93 LYS A N 1
ATOM 719 C CA . LYS A 1 93 ? -10.475 3.811 20.370 1.00 93.00 93 LYS A CA 1
ATOM 720 C C . LYS A 1 93 ? -9.050 3.863 19.841 1.00 93.00 93 LYS A C 1
ATOM 722 O O . LYS A 1 93 ? -8.840 3.811 18.634 1.00 93.00 93 LYS A O 1
ATOM 727 N N . VAL A 1 94 ? -8.079 3.940 20.749 1.00 95.75 94 VAL A N 1
ATOM 728 C CA . VAL A 1 94 ? -6.657 3.988 20.380 1.00 95.75 94 VAL A CA 1
ATOM 729 C C . VAL A 1 94 ? -6.242 2.682 19.709 1.00 95.75 94 VAL A C 1
ATOM 731 O O . VAL A 1 94 ? -5.590 2.711 18.671 1.00 95.75 94 VAL A O 1
ATOM 734 N N . GLY A 1 95 ? -6.665 1.540 20.258 1.00 96.31 95 GLY A N 1
ATOM 735 C CA . GLY A 1 95 ? -6.362 0.229 19.691 1.00 96.31 95 GLY A CA 1
ATOM 736 C C . GLY A 1 95 ? -6.903 0.073 18.271 1.00 96.31 95 GLY A C 1
ATOM 737 O O . GLY A 1 95 ? -6.173 -0.362 17.383 1.00 96.31 95 GLY A O 1
ATOM 738 N N . MET A 1 96 ? -8.142 0.512 18.030 1.00 95.69 96 MET A N 1
ATOM 739 C CA . MET A 1 96 ? -8.735 0.514 16.690 1.00 95.69 96 MET A CA 1
ATOM 740 C C . MET A 1 96 ? -8.009 1.448 15.723 1.00 95.69 96 MET A C 1
ATOM 742 O O . MET A 1 96 ? -7.716 1.032 14.606 1.00 95.69 96 MET A O 1
ATOM 746 N N . ALA A 1 97 ? -7.681 2.673 16.139 1.00 96.50 97 ALA A N 1
ATOM 747 C CA . ALA A 1 97 ? -6.992 3.638 15.287 1.00 96.50 97 ALA A CA 1
ATOM 748 C C . ALA A 1 97 ? -5.582 3.167 14.895 1.00 96.50 97 ALA A C 1
ATOM 750 O O . ALA A 1 97 ? -5.232 3.191 13.719 1.00 96.50 97 ALA A O 1
ATOM 751 N N . LEU A 1 98 ? -4.790 2.678 15.856 1.00 97.56 98 LEU A N 1
ATOM 752 C CA . LEU A 1 98 ? -3.445 2.155 15.588 1.00 97.56 98 LEU A CA 1
ATOM 753 C C . LEU A 1 98 ? -3.483 0.907 14.704 1.00 97.56 98 LEU A C 1
ATOM 755 O O . LEU A 1 98 ? -2.681 0.775 13.784 1.00 97.56 98 LEU A O 1
ATOM 759 N N . THR A 1 99 ? -4.437 0.009 14.956 1.00 96.62 99 THR A N 1
ATOM 760 C CA . THR A 1 99 ? -4.613 -1.188 14.130 1.00 96.62 99 THR A CA 1
ATOM 761 C C . THR A 1 99 ? -5.001 -0.821 12.703 1.00 96.62 99 THR A C 1
ATOM 763 O O . THR A 1 99 ? -4.437 -1.371 11.765 1.00 96.62 99 THR A O 1
ATOM 766 N N . ALA A 1 100 ? -5.925 0.124 12.525 1.00 95.81 100 ALA A N 1
ATOM 767 C CA . ALA A 1 100 ? -6.333 0.615 11.213 1.00 95.81 100 ALA A CA 1
ATOM 768 C C . ALA A 1 100 ? -5.186 1.316 10.476 1.00 95.81 100 ALA A C 1
ATOM 770 O O . ALA A 1 100 ? -5.012 1.122 9.284 1.00 95.81 100 ALA A O 1
ATOM 771 N N . PHE A 1 101 ? -4.349 2.075 11.179 1.00 97.62 101 PHE A N 1
ATOM 772 C CA . PHE A 1 101 ? -3.188 2.723 10.573 1.00 97.62 101 PHE A CA 1
ATOM 773 C C . PHE A 1 101 ? -2.094 1.731 10.133 1.00 97.62 101 PHE A C 1
ATOM 775 O O . PHE A 1 101 ? -1.348 2.016 9.197 1.00 97.62 101 PHE A O 1
ATOM 782 N N . ALA A 1 102 ? -2.004 0.556 10.765 1.00 97.75 102 ALA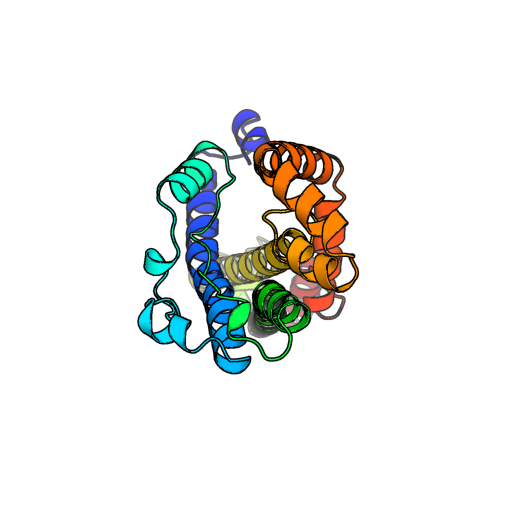 A N 1
ATOM 783 C CA . ALA A 1 102 ? -0.959 -0.427 10.481 1.00 97.75 102 ALA A CA 1
ATOM 784 C C . ALA A 1 102 ? -0.959 -0.932 9.025 1.00 97.75 102 ALA A C 1
ATOM 786 O O . ALA A 1 102 ? 0.117 -1.104 8.453 1.00 97.75 102 ALA A O 1
ATOM 787 N N . GLY A 1 103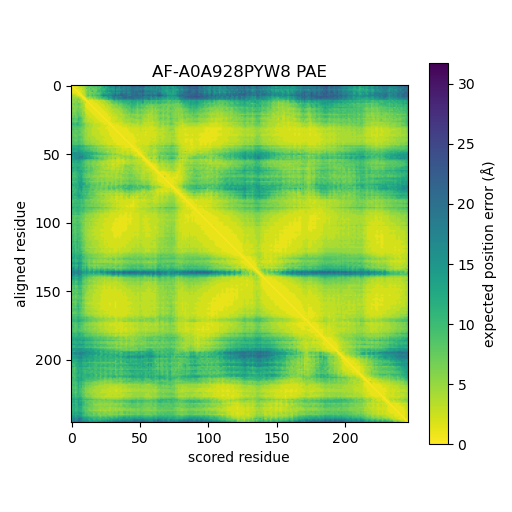 ? -2.134 -1.126 8.417 1.00 96.06 103 GLY A N 1
ATOM 788 C CA . GLY A 1 103 ? -2.266 -1.525 7.011 1.00 96.06 103 GLY A CA 1
ATOM 789 C C . GLY A 1 103 ? -1.642 -0.494 6.064 1.00 96.06 103 GLY A C 1
ATOM 790 O O . GLY A 1 103 ? -0.634 -0.802 5.422 1.00 96.06 103 GLY A O 1
ATOM 791 N N . PRO A 1 104 ? -2.147 0.755 6.013 1.00 96.81 104 PRO A N 1
ATOM 792 C CA . PRO A 1 104 ? -1.559 1.826 5.208 1.00 96.81 104 PRO A CA 1
ATOM 793 C C . PRO A 1 104 ? -0.072 2.065 5.483 1.00 96.81 104 PRO A C 1
ATOM 795 O O . PRO A 1 104 ? 0.698 2.275 4.545 1.00 96.81 104 PRO A O 1
ATOM 798 N N . LEU A 1 105 ? 0.354 1.983 6.749 1.00 97.81 105 LEU A N 1
ATOM 799 C CA . LEU A 1 105 ? 1.764 2.108 7.111 1.00 97.81 105 LEU A CA 1
ATOM 800 C C . LEU A 1 105 ? 2.614 0.997 6.478 1.00 97.81 105 LEU A C 1
ATOM 802 O O . LEU A 1 105 ? 3.695 1.277 5.967 1.00 97.81 105 LEU A O 1
ATOM 806 N N . SER A 1 106 ? 2.134 -0.249 6.471 1.00 97.56 106 SER A N 1
ATOM 807 C CA . SER A 1 106 ? 2.851 -1.366 5.845 1.00 97.56 106 SER A CA 1
ATOM 808 C C . SER A 1 106 ? 3.005 -1.190 4.335 1.00 97.56 106 SER A C 1
ATOM 810 O O . SER A 1 106 ? 4.080 -1.457 3.799 1.00 97.56 106 SER A O 1
ATOM 812 N N . ASN A 1 107 ? 1.988 -0.646 3.663 1.00 97.06 107 ASN A N 1
ATOM 813 C CA . ASN A 1 107 ? 2.069 -0.311 2.246 1.00 97.06 107 ASN A CA 1
ATOM 814 C C . ASN A 1 107 ? 3.092 0.798 2.007 1.00 97.06 107 ASN A C 1
ATOM 816 O O . ASN A 1 107 ? 3.921 0.681 1.112 1.00 97.06 107 ASN A O 1
ATOM 820 N N . PHE A 1 108 ? 3.098 1.846 2.833 1.00 96.75 108 PHE A N 1
ATOM 821 C CA . PHE A 1 108 ? 4.099 2.906 2.718 1.00 96.75 108 PHE A CA 1
ATOM 822 C C . PHE A 1 108 ? 5.531 2.384 2.940 1.00 96.75 108 PHE A C 1
ATOM 824 O O . PHE A 1 108 ? 6.450 2.763 2.219 1.00 96.75 108 PHE A O 1
ATOM 831 N N . ILE A 1 109 ? 5.730 1.452 3.877 1.00 97.50 109 ILE A N 1
ATOM 832 C CA . ILE A 1 109 ? 7.025 0.781 4.073 1.00 97.50 109 ILE A CA 1
ATOM 833 C C . ILE A 1 109 ? 7.404 -0.050 2.838 1.00 97.50 109 ILE A C 1
ATOM 835 O O . ILE A 1 109 ? 8.539 0.035 2.372 1.00 97.50 109 ILE A O 1
ATOM 839 N N . CYS A 1 110 ? 6.471 -0.820 2.272 1.00 97.12 110 CYS A N 1
ATOM 840 C CA . CYS A 1 110 ? 6.709 -1.577 1.040 1.00 97.12 110 CYS A CA 1
ATOM 841 C C . CYS A 1 110 ? 7.067 -0.655 -0.132 1.00 97.12 110 CYS A C 1
ATOM 843 O O . CYS A 1 110 ? 7.986 -0.965 -0.887 1.00 97.12 110 CYS A O 1
ATOM 845 N N . ALA A 1 111 ? 6.393 0.493 -0.243 1.00 97.00 111 ALA A N 1
ATOM 846 C CA . ALA A 1 111 ? 6.704 1.528 -1.217 1.00 97.00 111 ALA A CA 1
ATOM 847 C C . ALA A 1 111 ? 8.154 2.011 -1.062 1.00 97.00 111 ALA A C 1
ATOM 849 O O . ALA A 1 111 ? 8.926 1.892 -2.009 1.00 97.00 111 ALA A O 1
ATOM 850 N N . LEU A 1 112 ? 8.569 2.432 0.136 1.00 96.88 112 LEU A N 1
ATOM 851 C CA . LEU A 1 112 ? 9.952 2.851 0.402 1.00 96.88 112 LEU A CA 1
ATOM 852 C C . LEU A 1 112 ? 10.984 1.777 0.022 1.00 96.88 112 LEU A C 1
ATOM 854 O O . LEU A 1 112 ? 11.976 2.078 -0.641 1.00 96.88 112 LEU A O 1
ATOM 858 N N . ILE A 1 113 ? 10.737 0.518 0.399 1.00 97.06 113 ILE A N 1
ATOM 859 C CA . ILE A 1 113 ? 11.629 -0.605 0.072 1.00 97.06 113 ILE A CA 1
ATOM 860 C C . ILE A 1 113 ? 11.718 -0.802 -1.446 1.00 97.06 113 ILE A C 1
ATOM 862 O O . ILE A 1 113 ? 12.813 -0.940 -1.988 1.00 97.06 113 ILE A O 1
ATOM 866 N N . SER A 1 114 ? 10.582 -0.787 -2.145 1.00 96.00 114 SER A N 1
ATOM 867 C CA . SER A 1 114 ? 10.548 -0.954 -3.601 1.00 96.00 114 SER A CA 1
ATOM 868 C C . SER A 1 114 ? 11.156 0.225 -4.362 1.00 96.00 114 SER A C 1
ATOM 870 O O . SER A 1 114 ? 11.810 -0.001 -5.374 1.00 96.00 114 SER A O 1
ATOM 872 N N . GLY A 1 115 ? 11.029 1.458 -3.859 1.00 97.00 115 GLY A N 1
ATOM 873 C CA . GLY A 1 115 ? 11.694 2.636 -4.419 1.00 97.00 115 GLY A CA 1
ATOM 874 C C . GLY A 1 115 ? 13.216 2.545 -4.301 1.00 97.00 115 GLY A C 1
ATOM 875 O O . GLY A 1 115 ? 13.926 2.745 -5.285 1.00 97.00 115 GLY A O 1
ATOM 876 N N . ALA A 1 116 ? 13.726 2.134 -3.137 1.00 96.31 116 ALA A N 1
ATOM 877 C CA . ALA A 1 116 ? 15.154 1.876 -2.957 1.00 96.31 116 ALA A CA 1
ATOM 878 C C . ALA A 1 116 ? 15.655 0.736 -3.866 1.00 96.31 116 ALA A C 1
ATOM 880 O O . ALA A 1 116 ? 16.699 0.868 -4.505 1.00 96.31 116 ALA A O 1
ATOM 881 N N . ALA A 1 117 ? 14.894 -0.359 -3.972 1.00 96.75 117 ALA A N 1
ATOM 882 C CA . ALA A 1 117 ? 15.214 -1.472 -4.864 1.00 96.75 117 ALA A CA 1
ATOM 883 C C . ALA A 1 117 ? 15.203 -1.056 -6.344 1.00 96.75 117 ALA A C 1
ATOM 885 O O . ALA A 1 117 ? 16.061 -1.495 -7.107 1.00 96.75 117 ALA A O 1
ATOM 886 N N . LEU A 1 118 ? 14.272 -0.188 -6.748 1.00 96.81 118 LEU A N 1
ATOM 887 C CA . LEU A 1 118 ? 14.186 0.358 -8.100 1.00 96.81 118 LEU A CA 1
ATOM 888 C C . LEU A 1 118 ? 15.423 1.193 -8.443 1.00 96.81 118 LEU A C 1
ATOM 890 O O . LEU A 1 118 ? 16.050 0.952 -9.471 1.00 96.81 118 LEU A O 1
ATOM 894 N N . ILE A 1 119 ? 15.814 2.114 -7.558 1.00 95.69 119 ILE A N 1
ATOM 895 C CA . ILE A 1 119 ? 17.022 2.935 -7.733 1.00 95.69 119 ILE A CA 1
ATOM 896 C C . ILE A 1 119 ? 18.262 2.048 -7.846 1.00 95.69 119 ILE A C 1
ATOM 898 O O . ILE A 1 119 ? 19.077 2.231 -8.748 1.00 95.69 119 ILE A O 1
ATOM 902 N N . LEU A 1 120 ? 18.395 1.059 -6.958 1.00 95.19 120 LEU A N 1
ATOM 903 C CA . LEU A 1 120 ? 19.506 0.114 -7.002 1.00 95.19 120 LEU A CA 1
ATOM 904 C C . LEU A 1 120 ? 19.527 -0.672 -8.320 1.00 95.19 120 LEU A C 1
ATOM 906 O O . LEU A 1 120 ? 20.583 -0.820 -8.922 1.00 95.19 120 LEU A O 1
ATOM 910 N N . THR A 1 121 ? 18.365 -1.138 -8.782 1.00 95.38 121 THR A N 1
ATOM 911 C CA . THR A 1 121 ? 18.233 -1.891 -10.038 1.00 95.38 121 THR A CA 1
ATOM 912 C C . THR A 1 121 ? 18.659 -1.052 -11.239 1.00 95.38 121 THR A C 1
ATOM 914 O O . THR A 1 121 ? 19.394 -1.549 -12.085 1.00 95.38 121 THR A O 1
ATOM 917 N N . ILE A 1 122 ? 18.247 0.218 -11.298 1.00 94.62 122 ILE A N 1
ATOM 918 C CA . ILE A 1 122 ? 18.626 1.144 -12.375 1.00 94.62 122 ILE A CA 1
ATOM 919 C C . ILE A 1 122 ? 20.138 1.403 -12.356 1.00 94.62 122 ILE A C 1
ATOM 921 O O . ILE A 1 122 ? 20.786 1.308 -13.391 1.00 94.62 122 ILE A O 1
ATOM 925 N N . ASN A 1 123 ? 20.721 1.667 -11.185 1.00 92.00 123 ASN A N 1
ATOM 926 C CA . ASN A 1 123 ? 22.155 1.954 -11.063 1.00 92.00 123 ASN A CA 1
ATOM 927 C C . ASN A 1 123 ? 23.053 0.744 -11.363 1.00 92.00 123 ASN A C 1
ATOM 929 O O . ASN A 1 123 ? 24.220 0.919 -11.702 1.00 92.00 123 ASN A O 1
ATOM 933 N N . LEU A 1 124 ? 22.530 -0.475 -11.216 1.00 91.94 124 LEU A N 1
ATOM 934 C CA . LEU A 1 124 ? 23.233 -1.718 -11.542 1.00 91.94 124 LEU A CA 1
ATOM 935 C C . LEU A 1 124 ? 22.874 -2.260 -12.934 1.00 91.94 124 LEU A C 1
ATOM 937 O O . LEU A 1 124 ? 23.322 -3.352 -13.290 1.00 91.94 124 LEU A O 1
ATOM 941 N N . ALA A 1 125 ? 22.050 -1.544 -13.705 1.00 93.31 125 ALA A N 1
ATOM 942 C CA . ALA A 1 125 ? 21.615 -2.011 -15.009 1.00 93.31 125 ALA A CA 1
ATOM 943 C C . ALA A 1 125 ? 22.789 -2.044 -16.008 1.00 93.31 125 ALA A C 1
ATOM 945 O O . ALA A 1 125 ? 23.639 -1.149 -16.012 1.00 93.31 125 ALA A O 1
ATOM 946 N N . PRO A 1 126 ? 22.860 -3.076 -16.860 1.00 90.62 126 PRO A N 1
ATOM 947 C CA . PRO A 1 126 ? 23.948 -3.236 -17.813 1.00 90.62 126 PRO A CA 1
ATOM 948 C C . PRO A 1 126 ? 23.808 -2.244 -18.983 1.00 90.62 126 PRO A C 1
ATOM 950 O O . PRO A 1 126 ? 22.718 -1.735 -19.253 1.00 90.62 126 PRO A O 1
ATOM 953 N N . LYS A 1 127 ? 24.902 -1.957 -19.704 1.00 87.19 127 LYS A N 1
ATOM 954 C CA . LYS A 1 127 ? 24.902 -0.958 -20.796 1.00 87.19 127 LYS A CA 1
ATOM 955 C C . LYS A 1 127 ? 23.887 -1.303 -21.890 1.00 87.19 127 LYS A C 1
ATOM 957 O O . LYS A 1 127 ? 23.250 -0.413 -22.444 1.00 87.19 127 LYS A O 1
ATOM 962 N N . GLU A 1 128 ? 23.699 -2.592 -22.147 1.00 87.25 128 GLU A N 1
ATOM 963 C CA . GLU A 1 128 ? 22.737 -3.157 -23.090 1.00 87.25 128 GLU A CA 1
ATOM 964 C C . GLU A 1 128 ? 21.301 -2.727 -22.770 1.00 87.25 128 GLU A C 1
ATOM 966 O O . GLU A 1 128 ? 20.543 -2.429 -23.688 1.00 87.25 128 GLU A O 1
ATOM 971 N N . PHE A 1 129 ? 20.932 -2.633 -21.484 1.00 90.50 129 PHE A N 1
ATOM 972 C CA . PHE A 1 129 ? 19.617 -2.131 -21.079 1.00 90.50 129 PHE A CA 1
ATOM 973 C C . PHE A 1 129 ? 19.422 -0.676 -21.509 1.00 90.50 129 PHE A C 1
ATOM 975 O O . PHE A 1 129 ? 18.389 -0.344 -22.085 1.00 90.50 129 PHE A O 1
ATOM 982 N N . PHE A 1 130 ? 20.410 0.188 -21.267 1.00 89.12 130 PHE A N 1
ATOM 983 C CA . PHE A 1 130 ? 20.307 1.598 -21.640 1.00 89.12 130 PHE A CA 1
ATOM 984 C C . PHE A 1 130 ? 20.300 1.784 -23.158 1.00 89.12 130 PHE A C 1
ATOM 986 O O . PHE A 1 130 ? 19.504 2.565 -23.669 1.00 89.12 130 PHE A O 1
ATOM 993 N N . LEU A 1 131 ? 21.125 1.036 -23.894 1.00 85.19 131 LEU A N 1
ATOM 994 C CA . LEU A 1 131 ? 21.117 1.072 -25.359 1.00 85.19 131 LEU A CA 1
ATOM 995 C C . LEU A 1 131 ? 19.768 0.626 -25.931 1.00 85.19 131 LEU A C 1
ATOM 997 O O . LEU A 1 131 ? 19.251 1.285 -26.828 1.00 85.19 131 LEU A O 1
ATOM 1001 N N . TYR A 1 132 ? 19.175 -0.436 -25.385 1.00 84.50 132 TYR A N 1
ATOM 1002 C CA . TYR A 1 132 ? 17.828 -0.877 -25.749 1.00 84.50 132 TYR A CA 1
ATOM 1003 C C . TYR A 1 132 ? 16.760 0.168 -25.397 1.00 84.50 132 TYR A C 1
ATOM 1005 O O . TYR A 1 132 ? 15.919 0.487 -26.230 1.00 84.50 132 TYR A O 1
ATOM 1013 N N . PHE A 1 133 ? 16.818 0.751 -24.194 1.00 83.50 133 PHE A N 1
ATOM 1014 C CA . PHE A 1 133 ? 15.876 1.781 -23.745 1.00 83.50 133 PHE A CA 1
ATOM 1015 C C . PHE A 1 133 ? 15.860 3.014 -24.662 1.00 83.50 133 PHE A C 1
ATOM 1017 O O . PHE A 1 133 ? 14.801 3.597 -24.874 1.00 83.50 133 PHE A O 1
ATOM 1024 N N . TYR A 1 134 ? 17.015 3.399 -25.216 1.00 84.00 134 TYR A N 1
ATOM 1025 C CA . TYR A 1 134 ? 17.132 4.491 -26.191 1.00 84.00 134 TYR A CA 1
ATOM 1026 C C . TYR A 1 134 ? 16.984 4.047 -27.654 1.00 84.00 134 TYR A C 1
ATOM 1028 O O . TYR A 1 134 ? 17.223 4.855 -28.548 1.00 84.00 134 TYR A O 1
ATOM 1036 N N . GLU A 1 135 ? 16.614 2.790 -27.914 1.00 83.44 135 GLU A N 1
ATOM 1037 C CA . GLU A 1 135 ? 16.486 2.223 -29.267 1.00 83.44 135 GLU A CA 1
ATOM 1038 C C . GLU A 1 135 ? 17.788 2.318 -30.101 1.00 83.44 135 GLU A C 1
ATOM 1040 O O . GLU A 1 135 ? 17.769 2.388 -31.328 1.00 83.44 135 GLU A O 1
ATOM 1045 N N . LEU A 1 136 ? 18.949 2.315 -29.433 1.00 80.00 136 LEU A N 1
ATOM 1046 C CA . LEU A 1 136 ? 20.286 2.445 -30.033 1.00 80.00 136 LEU A CA 1
ATOM 1047 C C . LEU A 1 136 ? 21.012 1.101 -30.231 1.00 80.00 136 LEU A C 1
ATOM 1049 O O . LEU A 1 136 ? 22.144 1.089 -30.715 1.00 80.00 136 LEU A O 1
ATOM 1053 N N . GLY A 1 137 ? 20.414 -0.025 -29.832 1.00 75.94 137 GLY A N 1
ATOM 1054 C CA . GLY A 1 137 ? 21.052 -1.344 -29.858 1.00 75.94 137 GLY A CA 1
ATOM 1055 C C . GLY A 1 137 ? 20.081 -2.497 -30.103 1.00 75.94 137 GLY A C 1
ATOM 1056 O O . GLY A 1 137 ? 18.876 -2.294 -30.235 1.00 75.94 137 GLY A O 1
ATOM 1057 N N . GLU A 1 138 ? 20.620 -3.716 -30.178 1.00 77.81 138 GLU A N 1
ATOM 1058 C CA . GLU A 1 138 ? 19.807 -4.923 -30.349 1.00 77.81 138 GLU A CA 1
ATOM 1059 C C . GLU A 1 138 ? 18.967 -5.226 -29.103 1.00 77.81 138 GLU A C 1
ATOM 1061 O O . GLU A 1 138 ? 19.392 -5.026 -27.961 1.00 77.81 138 GLU A O 1
ATOM 1066 N N . ASP A 1 139 ? 17.774 -5.762 -29.342 1.00 81.56 139 ASP A N 1
ATOM 1067 C CA . ASP A 1 139 ? 16.862 -6.233 -28.310 1.00 81.56 139 ASP A CA 1
ATOM 1068 C C . ASP A 1 139 ? 17.389 -7.536 -27.684 1.00 81.56 139 ASP A C 1
ATOM 1070 O O . ASP A 1 139 ? 17.136 -8.647 -28.157 1.00 81.56 139 ASP A O 1
ATOM 1074 N N . THR A 1 140 ? 18.209 -7.393 -26.641 1.00 88.62 140 THR A N 1
ATOM 1075 C CA . THR A 1 140 ? 18.793 -8.530 -25.922 1.00 88.62 140 THR A CA 1
ATOM 1076 C C . THR A 1 140 ? 17.882 -9.002 -24.791 1.00 88.62 140 THR A C 1
ATOM 1078 O O . THR A 1 140 ? 17.268 -8.204 -24.083 1.00 88.62 140 THR A O 1
ATOM 1081 N N . LEU A 1 141 ? 17.887 -10.314 -24.519 1.00 89.81 141 LEU A N 1
ATOM 1082 C CA . LEU A 1 141 ? 17.161 -10.895 -23.380 1.00 89.81 141 LEU A CA 1
ATOM 1083 C C . LEU A 1 141 ? 17.510 -10.199 -22.051 1.00 89.81 141 LEU A C 1
ATOM 1085 O O . LEU A 1 141 ? 16.642 -9.995 -21.207 1.00 89.81 141 LEU A O 1
ATOM 1089 N N . VAL A 1 142 ? 18.775 -9.813 -21.867 1.00 89.31 142 VAL A N 1
ATOM 1090 C CA . VAL A 1 142 ? 19.236 -9.110 -20.662 1.00 89.31 142 VAL A CA 1
ATOM 1091 C C . VAL A 1 142 ? 18.556 -7.745 -20.537 1.00 89.31 142 VAL A C 1
ATOM 1093 O O . VAL A 1 142 ? 18.018 -7.431 -19.476 1.00 89.31 142 VAL A O 1
ATOM 1096 N N . ALA A 1 143 ? 18.524 -6.956 -21.614 1.00 89.31 143 ALA A N 1
ATOM 1097 C CA . ALA A 1 143 ? 17.863 -5.656 -21.625 1.00 89.31 143 ALA A CA 1
ATOM 1098 C C . ALA A 1 143 ? 16.358 -5.767 -21.332 1.00 89.31 143 ALA A C 1
ATOM 1100 O O . ALA A 1 143 ? 15.841 -5.031 -20.488 1.00 89.31 143 ALA A O 1
ATOM 1101 N N . GLN A 1 144 ? 15.675 -6.739 -21.945 1.00 87.12 144 GLN A N 1
ATOM 1102 C CA . GLN A 1 144 ? 14.255 -6.998 -21.690 1.00 87.12 144 GLN A CA 1
ATOM 1103 C C . GLN A 1 144 ? 13.987 -7.339 -20.222 1.00 87.12 144 GLN A C 1
ATOM 1105 O O . GLN A 1 144 ? 13.062 -6.800 -19.614 1.00 87.12 144 GLN A O 1
ATOM 1110 N N . VAL A 1 145 ? 14.804 -8.213 -19.624 1.00 90.06 145 VAL A N 1
ATOM 1111 C CA . VAL A 1 145 ? 14.648 -8.613 -18.218 1.00 90.06 145 VAL A CA 1
ATOM 1112 C C . VAL A 1 145 ? 14.761 -7.402 -17.290 1.00 90.06 145 VAL A C 1
ATOM 1114 O O . VAL A 1 145 ? 13.92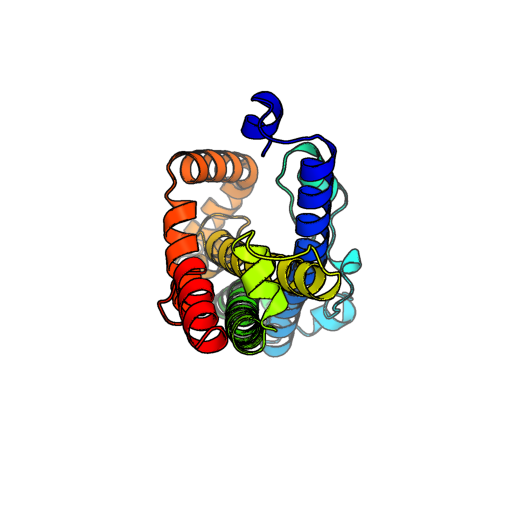0 -7.239 -16.405 1.00 90.06 145 VAL A O 1
ATOM 1117 N N . PHE A 1 146 ? 15.745 -6.524 -17.507 1.00 91.69 146 PHE A N 1
ATOM 1118 C CA . PHE A 1 146 ? 15.888 -5.296 -16.717 1.00 91.69 146 PHE A CA 1
ATOM 1119 C C . PHE A 1 146 ? 14.720 -4.328 -16.924 1.00 91.69 146 PHE A C 1
ATOM 1121 O O . PHE A 1 146 ? 14.208 -3.785 -15.946 1.00 91.69 146 PHE A O 1
ATOM 1128 N N . TYR A 1 147 ? 14.247 -4.166 -18.162 1.00 88.50 147 TYR A N 1
ATOM 1129 C CA . TYR A 1 147 ? 13.071 -3.351 -18.467 1.00 88.50 147 TYR A CA 1
ATOM 1130 C C . TYR A 1 147 ? 11.834 -3.821 -17.693 1.00 88.50 147 TYR A C 1
ATOM 1132 O O . TYR A 1 147 ? 11.212 -3.035 -16.973 1.00 88.50 147 TYR A O 1
ATOM 1140 N N . TYR A 1 148 ? 11.504 -5.113 -17.769 1.00 88.38 148 TYR A N 1
ATOM 1141 C CA . TYR A 1 148 ? 10.341 -5.658 -17.071 1.00 88.38 148 TYR A CA 1
ATOM 1142 C C . TYR A 1 148 ? 10.504 -5.641 -15.548 1.00 88.38 148 TYR A C 1
ATOM 1144 O O . TYR A 1 148 ? 9.521 -5.425 -14.837 1.00 88.38 148 TYR A O 1
ATOM 1152 N N . LEU A 1 149 ? 11.724 -5.810 -15.030 1.00 91.69 149 LEU A N 1
ATOM 1153 C CA . LEU A 1 149 ? 12.003 -5.700 -13.599 1.00 91.69 149 LEU A CA 1
ATOM 1154 C C . LEU A 1 149 ? 11.782 -4.270 -13.083 1.00 91.69 149 LEU A C 1
ATOM 1156 O O . LEU A 1 149 ? 11.114 -4.084 -12.066 1.00 91.69 149 LEU A O 1
ATOM 1160 N N . ILE A 1 150 ? 12.293 -3.262 -13.796 1.00 92.50 150 ILE A N 1
ATOM 1161 C CA . ILE A 1 150 ? 12.084 -1.838 -13.488 1.00 92.50 150 ILE A CA 1
ATOM 1162 C C . ILE A 1 150 ? 10.592 -1.508 -13.533 1.00 92.50 150 ILE A C 1
ATOM 1164 O O . ILE A 1 150 ? 10.065 -0.903 -12.597 1.00 92.50 150 ILE A O 1
ATOM 1168 N N . LEU A 1 151 ? 9.890 -1.964 -14.575 1.00 89.38 151 LEU A N 1
ATOM 1169 C CA . LEU A 1 151 ? 8.450 -1.769 -14.716 1.00 89.38 151 LEU A CA 1
ATOM 1170 C C . LEU A 1 151 ? 7.679 -2.405 -13.551 1.00 89.38 151 LEU A C 1
ATOM 1172 O O . LEU A 1 151 ? 6.790 -1.771 -12.982 1.00 89.38 151 LEU A O 1
ATOM 1176 N N . PHE A 1 152 ? 8.024 -3.635 -13.166 1.00 90.19 152 PHE A N 1
ATOM 1177 C CA . PHE A 1 152 ? 7.406 -4.323 -12.035 1.00 90.19 152 PHE A CA 1
ATOM 1178 C C . PHE A 1 152 ? 7.632 -3.571 -10.719 1.00 90.19 152 PHE A C 1
ATOM 1180 O O . PHE A 1 152 ? 6.669 -3.305 -10.002 1.00 90.19 152 PHE A O 1
ATOM 1187 N N . LEU A 1 153 ? 8.876 -3.188 -10.414 1.00 94.12 153 LEU A N 1
ATOM 1188 C CA . LEU A 1 153 ? 9.224 -2.469 -9.185 1.00 94.12 153 LEU A CA 1
ATOM 1189 C C . LEU A 1 153 ? 8.540 -1.102 -9.109 1.00 94.12 153 LEU A C 1
ATOM 1191 O O . LEU A 1 153 ? 8.017 -0.741 -8.055 1.00 94.12 153 LEU A O 1
ATOM 1195 N N . TYR A 1 154 ? 8.484 -0.370 -10.223 1.00 93.12 154 TYR A N 1
ATOM 1196 C CA . TYR A 1 154 ? 7.785 0.910 -10.288 1.00 93.12 154 TYR A CA 1
ATOM 1197 C C . TYR A 1 154 ? 6.272 0.753 -10.077 1.00 93.12 154 TYR A C 1
ATOM 1199 O O . TYR A 1 154 ? 5.681 1.492 -9.291 1.00 93.12 154 TYR A O 1
ATOM 1207 N N . ASN A 1 155 ? 5.637 -0.244 -10.705 1.00 89.38 155 ASN A N 1
ATOM 1208 C CA . ASN A 1 155 ? 4.215 -0.519 -10.475 1.00 89.38 155 ASN A CA 1
ATOM 1209 C C . ASN A 1 155 ? 3.950 -0.985 -9.037 1.00 89.38 155 ASN A C 1
ATOM 1211 O O . ASN A 1 155 ? 2.968 -0.566 -8.428 1.00 89.38 155 ASN A O 1
ATOM 1215 N N . PHE A 1 156 ? 4.828 -1.813 -8.466 1.00 93.12 156 PHE A N 1
ATOM 1216 C CA . PHE A 1 156 ? 4.727 -2.250 -7.076 1.00 93.12 156 PHE A CA 1
ATOM 1217 C C . PHE A 1 156 ? 4.817 -1.061 -6.112 1.00 93.12 156 PHE A C 1
ATOM 1219 O O . PHE A 1 156 ? 3.993 -0.948 -5.200 1.00 93.12 156 PHE A O 1
ATOM 1226 N N . LEU A 1 157 ? 5.755 -0.140 -6.351 1.00 95.31 157 LEU A N 1
ATOM 1227 C CA . LEU A 1 157 ? 5.876 1.130 -5.638 1.00 95.31 157 LEU A CA 1
ATOM 1228 C C . LEU A 1 157 ? 4.586 1.956 -5.745 1.00 95.31 157 LEU A C 1
ATOM 1230 O O . LEU A 1 157 ? 3.978 2.289 -4.725 1.00 95.31 157 LEU A O 1
ATOM 1234 N N . ALA A 1 158 ? 4.145 2.251 -6.969 1.00 91.81 158 ALA A N 1
ATOM 1235 C CA . ALA A 1 158 ? 2.985 3.098 -7.232 1.00 91.81 158 ALA A CA 1
ATOM 1236 C C . ALA A 1 158 ? 1.690 2.522 -6.638 1.00 91.81 158 ALA A C 1
ATOM 1238 O O . ALA A 1 158 ? 0.902 3.259 -6.043 1.00 91.81 158 ALA A O 1
ATOM 1239 N N . ILE A 1 159 ? 1.480 1.205 -6.734 1.00 90.00 159 ILE A N 1
ATOM 1240 C CA . ILE A 1 159 ? 0.307 0.527 -6.166 1.00 90.00 159 ILE A CA 1
ATOM 1241 C C . ILE A 1 159 ? 0.330 0.584 -4.636 1.00 90.00 159 ILE A C 1
ATOM 1243 O O . ILE A 1 159 ? -0.698 0.882 -4.029 1.00 90.00 159 ILE A O 1
ATOM 1247 N N . ASN A 1 160 ? 1.479 0.356 -3.994 1.00 94.50 160 ASN A N 1
ATOM 1248 C CA . ASN A 1 160 ? 1.591 0.471 -2.540 1.00 94.50 160 ASN A CA 1
ATOM 1249 C C . ASN A 1 160 ? 1.301 1.897 -2.052 1.00 94.50 160 ASN A C 1
ATOM 1251 O O . ASN A 1 160 ? 0.505 2.068 -1.128 1.00 94.50 160 ASN A O 1
ATOM 1255 N N . VAL A 1 161 ? 1.879 2.914 -2.702 1.00 95.25 161 VAL A N 1
ATOM 1256 C CA . VAL A 1 161 ? 1.595 4.329 -2.407 1.00 95.25 161 VAL A CA 1
ATOM 1257 C C . VAL A 1 161 ? 0.104 4.627 -2.581 1.00 95.25 161 VAL A C 1
ATOM 1259 O O . VAL A 1 161 ? -0.529 5.158 -1.668 1.00 95.25 161 VAL A O 1
ATOM 1262 N N . SER A 1 162 ? -0.476 4.217 -3.711 1.00 90.38 162 SER A N 1
ATOM 1263 C CA . SER A 1 162 ? -1.895 4.427 -4.019 1.00 90.38 162 SER A CA 1
ATOM 1264 C C . SER A 1 162 ? -2.802 3.788 -2.970 1.00 90.38 162 SER A C 1
ATOM 1266 O O . SER A 1 162 ? -3.717 4.433 -2.465 1.00 90.38 162 SER A O 1
ATOM 1268 N N . LEU A 1 163 ? -2.534 2.535 -2.593 1.00 89.62 163 LEU A N 1
ATOM 1269 C CA . LEU A 1 163 ? -3.304 1.817 -1.577 1.00 89.62 163 LEU A CA 1
ATOM 1270 C C . LEU A 1 163 ? -3.150 2.437 -0.184 1.00 89.62 163 LEU A C 1
ATOM 1272 O O . LEU A 1 163 ? -4.121 2.446 0.571 1.00 89.62 163 LEU A O 1
ATOM 1276 N N . ALA A 1 164 ? -1.970 2.960 0.164 1.00 93.94 164 ALA A N 1
ATOM 1277 C CA . ALA A 1 164 ? -1.762 3.665 1.426 1.00 93.94 164 ALA A CA 1
ATOM 1278 C C . ALA A 1 164 ? -2.586 4.961 1.478 1.00 93.94 164 ALA A C 1
ATOM 1280 O O . ALA A 1 164 ? -3.353 5.160 2.418 1.00 93.94 164 ALA A O 1
ATOM 1281 N N . ILE A 1 165 ? -2.486 5.809 0.447 1.00 92.19 165 ILE A N 1
ATOM 1282 C CA . ILE A 1 165 ? -3.245 7.066 0.345 1.00 92.19 165 ILE A CA 1
ATOM 1283 C C . ILE A 1 165 ? -4.745 6.780 0.364 1.00 92.19 165 ILE A C 1
ATOM 1285 O O . ILE A 1 165 ? -5.486 7.396 1.128 1.00 92.19 165 ILE A O 1
ATOM 1289 N N . PHE A 1 166 ? -5.187 5.823 -0.452 1.00 87.75 166 PHE A N 1
ATOM 1290 C CA . PHE A 1 166 ? -6.591 5.468 -0.575 1.00 87.75 166 PHE A CA 1
ATOM 1291 C C . PHE A 1 166 ? -7.162 4.979 0.756 1.00 87.75 166 PHE A C 1
ATOM 1293 O O . PHE A 1 166 ? -8.177 5.499 1.209 1.00 87.75 166 PHE A O 1
ATOM 1300 N N . ASN A 1 167 ? -6.482 4.057 1.444 1.00 90.62 167 ASN A N 1
ATOM 1301 C CA . ASN A 1 167 ? -6.960 3.566 2.736 1.00 90.62 167 ASN A CA 1
ATOM 1302 C C . ASN A 1 167 ? -6.863 4.600 3.864 1.00 90.62 167 ASN A C 1
ATOM 1304 O O . ASN A 1 167 ? -7.510 4.409 4.885 1.00 90.62 167 ASN A O 1
ATOM 1308 N N . LEU A 1 168 ? -6.129 5.706 3.701 1.00 92.88 168 LEU A N 1
ATOM 1309 C CA . LEU A 1 168 ? -6.103 6.818 4.660 1.00 92.88 168 LEU A CA 1
ATOM 1310 C C . LEU A 1 168 ? -7.214 7.853 4.443 1.00 92.88 168 LEU A C 1
ATOM 1312 O O . LEU A 1 168 ? -7.392 8.727 5.295 1.00 92.88 168 LEU A O 1
ATOM 1316 N N . ILE A 1 169 ? -7.995 7.755 3.362 1.00 90.00 169 ILE A N 1
ATOM 1317 C CA . ILE A 1 169 ? -9.176 8.603 3.176 1.00 90.00 169 ILE A CA 1
ATOM 1318 C C . ILE A 1 169 ? -10.133 8.349 4.357 1.00 90.00 169 ILE A C 1
ATOM 1320 O O . ILE A 1 169 ? -10.497 7.198 4.618 1.00 90.00 169 ILE A O 1
ATOM 1324 N N . PRO A 1 170 ? -10.567 9.391 5.093 1.00 88.88 170 PRO A N 1
ATOM 1325 C CA . PRO A 1 170 ? -11.350 9.241 6.318 1.00 88.88 170 PRO A CA 1
ATOM 1326 C C . PRO A 1 170 ? -12.836 8.966 6.034 1.00 88.88 170 PRO A C 1
ATOM 1328 O O . PRO A 1 170 ? -13.726 9.650 6.536 1.00 88.88 170 PRO A O 1
ATOM 1331 N N . LEU A 1 171 ? -13.110 7.956 5.209 1.00 86.56 171 LEU A N 1
ATOM 1332 C CA . LEU A 1 171 ? -14.438 7.567 4.754 1.00 86.56 171 LEU A CA 1
ATOM 1333 C C . LEU A 1 171 ? -14.605 6.050 4.935 1.00 86.56 171 LEU A C 1
ATOM 1335 O O . LEU A 1 171 ? -13.819 5.292 4.372 1.00 86.56 171 LEU A O 1
ATOM 1339 N N . PRO A 1 172 ? -15.595 5.565 5.707 1.00 84.75 172 PRO A N 1
ATOM 1340 C CA . PRO A 1 172 ? -15.837 4.129 5.824 1.00 84.75 172 PRO A CA 1
ATOM 1341 C C . PRO A 1 172 ? -16.113 3.502 4.453 1.00 84.75 172 PRO A C 1
ATOM 1343 O O . PRO A 1 172 ? -16.649 4.205 3.599 1.00 84.75 172 PRO A O 1
ATOM 1346 N N . PRO A 1 173 ? -15.849 2.196 4.251 1.00 82.75 173 PRO A N 1
ATOM 1347 C CA . PRO A 1 173 ? -15.148 1.259 5.141 1.00 82.75 173 PRO A CA 1
ATOM 1348 C C . PRO A 1 173 ? -13.614 1.406 5.219 1.00 82.75 173 PRO A C 1
ATOM 1350 O O . PRO A 1 173 ? -12.984 0.556 5.845 1.00 82.75 173 PRO A O 1
ATOM 1353 N N . LEU A 1 174 ? -13.006 2.434 4.617 1.00 88.62 174 LEU A N 1
ATOM 1354 C CA . LEU A 1 174 ? -11.544 2.597 4.569 1.00 88.62 174 LEU A CA 1
ATOM 1355 C C . LEU A 1 174 ? -10.948 2.800 5.964 1.00 88.62 174 LEU A C 1
ATOM 1357 O O . LEU A 1 174 ? -11.607 3.321 6.871 1.00 88.62 174 LEU A O 1
ATOM 1361 N N . ASP A 1 175 ? -9.687 2.422 6.143 1.00 93.12 175 ASP A N 1
ATOM 1362 C CA . ASP A 1 175 ? -9.041 2.428 7.458 1.00 93.12 175 ASP A CA 1
ATOM 1363 C C . ASP A 1 175 ? -8.905 3.816 8.082 1.00 93.12 175 ASP A C 1
ATOM 1365 O O . ASP A 1 175 ? -9.044 3.965 9.299 1.00 93.12 175 ASP A O 1
ATOM 1369 N N . GLY A 1 176 ? -8.745 4.851 7.260 1.00 92.31 176 GLY A N 1
ATOM 1370 C CA . GLY A 1 176 ? -8.679 6.246 7.674 1.00 92.31 176 GLY A CA 1
ATOM 1371 C C . GLY A 1 176 ? -9.911 6.681 8.465 1.00 92.31 176 GLY A C 1
ATOM 1372 O O . GLY A 1 176 ? -9.802 7.518 9.359 1.00 92.31 176 GLY A O 1
ATOM 1373 N N . SER A 1 177 ? -11.079 6.073 8.222 1.00 91.25 177 SER A N 1
ATOM 1374 C CA . SER A 1 177 ? -12.284 6.337 9.020 1.00 91.25 177 SER A CA 1
ATOM 1375 C C . SER A 1 177 ? -12.112 5.913 10.481 1.00 91.25 177 SER A C 1
ATOM 1377 O O . SER A 1 177 ? -12.446 6.667 11.392 1.00 91.25 177 SER A O 1
ATOM 1379 N N . LYS A 1 178 ? -11.500 4.750 10.727 1.00 92.31 178 LYS A N 1
ATOM 1380 C CA . LYS A 1 178 ? -11.227 4.238 12.079 1.00 92.31 178 LYS A CA 1
ATOM 1381 C C . LYS A 1 178 ? -10.162 5.082 12.784 1.00 92.31 178 LYS A C 1
ATOM 1383 O O . LYS A 1 178 ? -10.227 5.243 14.000 1.00 92.31 178 LYS A O 1
ATOM 1388 N N . VAL A 1 179 ? -9.214 5.648 12.031 1.00 94.81 179 VAL A N 1
ATOM 1389 C CA . VAL A 1 179 ? -8.254 6.634 12.552 1.00 94.81 179 VAL A CA 1
ATOM 1390 C C . VAL A 1 179 ? -8.981 7.921 12.953 1.00 94.81 179 VAL A C 1
ATOM 1392 O O . VAL A 1 179 ? -8.790 8.407 14.067 1.00 94.81 179 VAL A O 1
ATOM 1395 N N . LEU A 1 180 ? -9.884 8.429 12.107 1.00 93.62 180 LEU A N 1
ATOM 1396 C CA . LEU A 1 180 ? -10.702 9.609 12.406 1.00 93.62 180 LEU A CA 1
ATOM 1397 C C . LEU A 1 180 ? -11.561 9.413 13.668 1.00 93.62 180 LEU A C 1
ATOM 1399 O O . LEU A 1 180 ? -11.711 10.345 14.461 1.00 93.62 180 LEU A O 1
ATOM 1403 N N . TYR A 1 181 ? -12.086 8.206 13.904 1.00 92.62 181 TYR A N 1
ATOM 1404 C CA . TYR A 1 181 ? -12.919 7.895 15.076 1.00 92.62 181 TYR A CA 1
ATOM 1405 C C . TYR A 1 181 ? -12.226 8.159 16.417 1.00 92.62 181 TYR A C 1
ATOM 1407 O O . TYR A 1 181 ? -12.910 8.376 17.423 1.00 92.62 181 TYR A O 1
ATOM 1415 N N . LEU A 1 182 ? -10.889 8.192 16.449 1.00 93.44 182 LEU A N 1
ATOM 1416 C CA . LEU A 1 182 ? -10.125 8.561 17.638 1.00 93.44 182 LEU A CA 1
ATOM 1417 C C . LEU A 1 182 ? -10.495 9.960 18.155 1.00 93.44 182 LEU A C 1
ATOM 1419 O O . LEU A 1 182 ? -10.559 10.168 19.366 1.00 93.44 182 LEU A O 1
ATOM 1423 N N . PHE A 1 183 ? -10.789 10.888 17.244 1.00 93.88 183 PHE A N 1
ATOM 1424 C CA . PHE A 1 183 ? -11.059 12.295 17.544 1.00 93.88 183 PHE A CA 1
ATOM 1425 C C . PHE A 1 183 ? -12.553 12.609 17.694 1.00 93.88 183 PHE A C 1
ATOM 1427 O O . PHE A 1 183 ? -12.919 13.729 18.045 1.00 93.88 183 PHE A O 1
ATOM 1434 N N . LEU A 1 184 ? -13.429 11.632 17.439 1.00 92.88 184 LEU A N 1
ATOM 1435 C CA . LEU A 1 184 ? -14.876 11.835 17.416 1.00 92.88 184 LEU A CA 1
ATOM 1436 C C . LEU A 1 184 ? -15.573 11.331 18.691 1.00 92.88 184 LEU A C 1
ATOM 1438 O O . LEU A 1 184 ? -15.166 10.323 19.285 1.00 92.88 184 LEU A O 1
ATOM 1442 N N . PRO A 1 185 ? -16.675 11.977 19.122 1.00 92.81 185 PRO A N 1
ATOM 1443 C CA . PRO A 1 185 ? -17.541 11.447 20.171 1.00 92.81 185 PRO A CA 1
ATOM 1444 C C . PRO A 1 185 ? -18.298 10.202 19.680 1.00 92.81 185 PRO A C 1
ATOM 1446 O O . PRO A 1 185 ? -18.581 10.067 18.492 1.00 92.81 185 PRO A O 1
ATOM 1449 N N . TYR A 1 186 ? -18.688 9.308 20.597 1.00 89.62 186 TYR A N 1
ATOM 1450 C CA . TYR A 1 186 ? -19.363 8.043 20.249 1.00 89.62 186 TYR A CA 1
ATOM 1451 C C . TYR A 1 186 ? -20.624 8.239 19.393 1.00 89.62 186 TYR A C 1
ATOM 1453 O O . TYR A 1 186 ? -20.792 7.547 18.398 1.00 89.62 186 TYR A O 1
ATOM 1461 N N . LYS A 1 187 ? -21.430 9.272 19.680 1.00 91.69 187 LYS A N 1
ATOM 1462 C CA . LYS A 1 187 ? -22.621 9.612 18.879 1.00 91.69 187 LYS A CA 1
ATOM 1463 C C . LYS A 1 187 ? -22.305 9.879 17.400 1.00 91.69 187 LYS A C 1
ATOM 1465 O O . LYS A 1 187 ? -23.091 9.513 16.533 1.00 91.69 187 LYS A O 1
ATOM 1470 N N . ALA A 1 188 ? -21.171 10.521 17.107 1.00 90.31 188 ALA A N 1
ATOM 1471 C CA . ALA A 1 188 ? -20.758 10.785 15.730 1.00 90.31 188 ALA A CA 1
ATOM 1472 C C . ALA A 1 188 ? -20.278 9.503 15.036 1.00 90.31 188 ALA A C 1
ATOM 1474 O O . ALA A 1 188 ? -20.594 9.288 13.871 1.00 90.31 188 ALA A O 1
ATOM 1475 N N . ILE A 1 189 ? -19.578 8.627 15.764 1.00 88.69 189 ILE A N 1
ATOM 1476 C CA . ILE A 1 189 ? -19.165 7.305 15.270 1.00 88.69 189 ILE A CA 1
ATOM 1477 C C . ILE A 1 189 ? -20.398 6.473 14.902 1.00 88.69 189 ILE A C 1
ATOM 1479 O O . ILE A 1 189 ? -20.445 5.904 13.815 1.00 88.69 189 ILE A O 1
ATOM 1483 N N . ASP A 1 190 ? -21.423 6.455 15.756 1.00 87.38 190 ASP A N 1
ATOM 1484 C CA . ASP A 1 190 ? -22.663 5.723 15.486 1.00 87.38 190 ASP A CA 1
ATOM 1485 C C . ASP A 1 190 ? -23.381 6.254 14.239 1.00 87.38 190 ASP A C 1
ATOM 1487 O O . ASP A 1 190 ? -23.846 5.470 13.411 1.00 87.38 190 ASP A O 1
ATOM 1491 N N . PHE A 1 191 ? -23.433 7.578 14.067 1.00 87.12 191 PHE A N 1
ATOM 1492 C CA . PHE A 1 191 ? -23.992 8.202 12.868 1.00 87.12 191 PHE A CA 1
ATOM 1493 C C . PHE A 1 191 ? -23.209 7.823 11.601 1.00 87.12 191 PHE A C 1
ATOM 1495 O O . PHE A 1 191 ? -23.805 7.422 10.601 1.00 87.12 191 PHE A O 1
ATOM 1502 N N . ILE A 1 192 ? -21.875 7.877 11.643 1.00 84.56 192 ILE A N 1
ATOM 1503 C CA . ILE A 1 192 ? -21.027 7.502 10.503 1.00 84.56 192 ILE A CA 1
ATOM 1504 C C . ILE A 1 192 ? -21.180 6.006 10.175 1.00 84.56 192 ILE A C 1
ATOM 1506 O O . ILE A 1 192 ? -21.323 5.643 9.008 1.00 84.56 192 ILE A O 1
ATOM 1510 N N . ASN A 1 193 ? -21.246 5.135 11.184 1.00 82.06 193 ASN A N 1
ATOM 1511 C CA . ASN A 1 193 ? -21.494 3.705 10.987 1.00 82.06 193 ASN A CA 1
ATOM 1512 C C . ASN A 1 193 ? -22.876 3.439 10.365 1.00 82.06 193 ASN A C 1
ATOM 1514 O O . ASN A 1 193 ? -23.024 2.526 9.557 1.00 82.06 193 ASN A O 1
ATOM 1518 N N . GLN A 1 194 ? -23.896 4.253 10.662 1.00 82.94 194 GLN A N 1
ATOM 1519 C CA . GLN A 1 194 ? -25.193 4.148 9.982 1.00 82.94 194 GLN A CA 1
ATOM 1520 C C . GLN A 1 194 ? -25.110 4.517 8.495 1.00 82.94 194 GLN A C 1
ATOM 1522 O O . GLN A 1 194 ? -25.823 3.913 7.686 1.00 82.94 194 GLN A O 1
ATOM 1527 N N . LEU A 1 195 ? -24.232 5.461 8.135 1.00 77.62 195 LEU A N 1
ATOM 1528 C CA . LEU A 1 195 ? -23.941 5.845 6.750 1.00 77.62 195 LEU A CA 1
ATOM 1529 C C . LEU A 1 195 ? -23.099 4.804 5.999 1.00 77.62 195 LEU A C 1
ATOM 1531 O O . LEU A 1 195 ? -23.094 4.813 4.769 1.00 77.62 195 LEU A O 1
ATOM 1535 N N . GLN A 1 196 ? -22.464 3.854 6.698 1.00 75.44 196 GLN A N 1
ATOM 1536 C CA . GLN A 1 196 ? -21.667 2.783 6.087 1.00 75.44 196 GLN A CA 1
ATOM 1537 C C . GLN A 1 196 ? -22.464 1.951 5.066 1.00 75.44 196 GLN A C 1
ATOM 1539 O O . GLN A 1 196 ? -21.894 1.432 4.112 1.00 75.44 196 GLN A O 1
ATOM 1544 N N . ARG A 1 197 ? -23.797 1.881 5.185 1.00 72.12 197 ARG A N 1
ATOM 1545 C CA . ARG A 1 197 ? -24.659 1.222 4.185 1.00 72.12 197 ARG A CA 1
ATOM 1546 C C . ARG A 1 197 ? -24.577 1.857 2.786 1.00 72.12 197 ARG A C 1
ATOM 1548 O O . ARG A 1 197 ? -24.785 1.170 1.795 1.00 72.12 197 ARG A O 1
ATOM 1555 N N . TYR A 1 198 ? -24.261 3.152 2.709 1.00 77.94 198 TYR A N 1
ATOM 1556 C CA . TYR A 1 198 ? -24.082 3.899 1.459 1.00 77.94 198 TYR A CA 1
ATOM 1557 C C . TYR A 1 198 ? -22.606 4.093 1.099 1.00 77.94 198 TYR A C 1
ATOM 1559 O O . TYR A 1 198 ? -22.296 4.573 0.009 1.00 77.94 198 TYR A O 1
ATOM 1567 N N . ALA A 1 199 ? -21.693 3.709 1.995 1.00 74.62 199 ALA A N 1
ATOM 1568 C CA . ALA A 1 199 ? -20.266 3.961 1.866 1.00 74.62 199 ALA A CA 1
ATOM 1569 C C . ALA A 1 199 ? -19.677 3.450 0.552 1.00 74.62 199 ALA A C 1
ATOM 1571 O O . ALA A 1 199 ? -18.923 4.175 -0.080 1.00 74.62 199 ALA A O 1
ATOM 1572 N N . TYR A 1 200 ? -20.044 2.247 0.106 1.00 71.69 200 TYR A N 1
ATOM 1573 C CA . TYR A 1 200 ? -19.516 1.690 -1.143 1.00 71.69 200 TYR A CA 1
ATOM 1574 C C . TYR A 1 200 ? -19.878 2.542 -2.367 1.00 71.69 200 TYR A C 1
ATOM 1576 O O . TYR A 1 200 ? -19.035 2.760 -3.232 1.00 71.69 200 TYR A O 1
ATOM 1584 N N . ILE A 1 201 ? -21.100 3.084 -2.411 1.00 76.50 201 ILE A N 1
ATOM 1585 C CA . ILE A 1 201 ? -21.556 3.961 -3.500 1.00 76.50 201 ILE A CA 1
ATOM 1586 C C . ILE A 1 201 ? -20.834 5.311 -3.426 1.00 76.50 201 ILE A C 1
ATOM 1588 O O . ILE A 1 201 ? -20.364 5.818 -4.443 1.00 76.50 201 ILE A O 1
ATOM 1592 N N . ILE A 1 202 ? -20.709 5.877 -2.221 1.00 78.38 202 ILE A N 1
ATOM 1593 C CA . ILE A 1 202 ? -20.022 7.156 -2.000 1.00 78.38 202 ILE A CA 1
ATOM 1594 C C . ILE A 1 202 ? -18.538 7.031 -2.360 1.00 78.38 202 ILE A C 1
ATOM 1596 O O . ILE A 1 202 ? -18.029 7.864 -3.103 1.00 78.38 202 ILE A O 1
ATOM 1600 N N . ILE A 1 203 ? -17.858 5.977 -1.900 1.00 77.31 203 ILE A N 1
ATOM 1601 C CA . ILE A 1 203 ? -16.465 5.682 -2.250 1.00 77.31 203 ILE A CA 1
ATOM 1602 C C . ILE A 1 203 ? -16.312 5.569 -3.757 1.00 77.31 203 ILE A C 1
ATOM 1604 O O . ILE A 1 203 ? -15.425 6.205 -4.313 1.00 77.31 203 ILE A O 1
ATOM 1608 N N . TYR A 1 204 ? -17.172 4.802 -4.428 1.00 73.94 204 TYR A N 1
ATOM 1609 C CA . TYR A 1 204 ? -17.082 4.641 -5.875 1.00 73.94 204 TYR A CA 1
ATOM 1610 C C . TYR A 1 204 ? -17.218 5.987 -6.605 1.00 73.94 204 TYR A C 1
ATOM 1612 O O . TYR A 1 204 ? -16.409 6.308 -7.477 1.00 73.94 204 TYR A O 1
ATOM 1620 N N . GLY A 1 205 ? -18.171 6.828 -6.188 1.00 80.00 205 GLY A N 1
ATOM 1621 C CA . GLY A 1 205 ? -18.326 8.186 -6.715 1.00 80.00 205 GLY A CA 1
ATOM 1622 C C . GLY A 1 205 ? -17.104 9.076 -6.461 1.00 80.00 205 GLY A C 1
ATOM 1623 O O . GLY A 1 205 ? -16.641 9.765 -7.371 1.00 80.00 205 GLY A O 1
ATOM 1624 N N . VAL A 1 206 ? -16.540 9.021 -5.252 1.00 77.50 206 VAL A N 1
ATOM 1625 C CA . VAL A 1 206 ? -15.338 9.774 -4.864 1.00 77.50 206 VAL A CA 1
ATOM 1626 C C . VAL A 1 206 ? -14.116 9.314 -5.660 1.00 77.50 206 VAL A C 1
ATOM 1628 O O . VAL A 1 206 ? -13.397 10.161 -6.184 1.00 77.50 206 VAL A O 1
ATOM 1631 N N . ILE A 1 207 ? -13.905 8.004 -5.824 1.00 75.88 207 ILE A N 1
ATOM 1632 C CA . ILE A 1 207 ? -12.816 7.448 -6.642 1.00 75.88 207 ILE A CA 1
ATOM 1633 C C . ILE A 1 207 ? -12.922 7.969 -8.068 1.00 75.88 207 ILE A C 1
ATOM 1635 O O . ILE A 1 207 ? -11.933 8.465 -8.602 1.00 75.88 207 ILE A O 1
ATOM 1639 N N . ILE A 1 208 ? -14.105 7.893 -8.684 1.00 75.88 208 ILE A N 1
ATOM 1640 C CA . ILE A 1 208 ? -14.295 8.361 -10.060 1.00 75.88 208 ILE A CA 1
ATOM 1641 C C . ILE A 1 208 ? -14.009 9.858 -10.161 1.00 75.88 208 ILE A C 1
ATOM 1643 O O . ILE A 1 208 ? -13.271 10.268 -11.056 1.00 75.88 208 ILE A O 1
ATOM 1647 N N . MET A 1 209 ? -14.553 10.677 -9.254 1.00 78.75 209 MET A N 1
ATOM 1648 C CA . MET A 1 209 ? -14.308 12.122 -9.273 1.00 78.75 209 MET A CA 1
ATOM 1649 C C . MET A 1 209 ? -12.825 12.453 -9.120 1.00 78.75 209 MET A C 1
ATOM 1651 O O . MET A 1 209 ? -12.285 13.208 -9.925 1.00 78.75 209 MET A O 1
ATOM 1655 N N . LEU A 1 210 ? -12.164 11.878 -8.115 1.00 76.69 210 LEU A N 1
ATOM 1656 C CA . LEU A 1 210 ? -10.764 12.161 -7.815 1.00 76.69 210 LEU A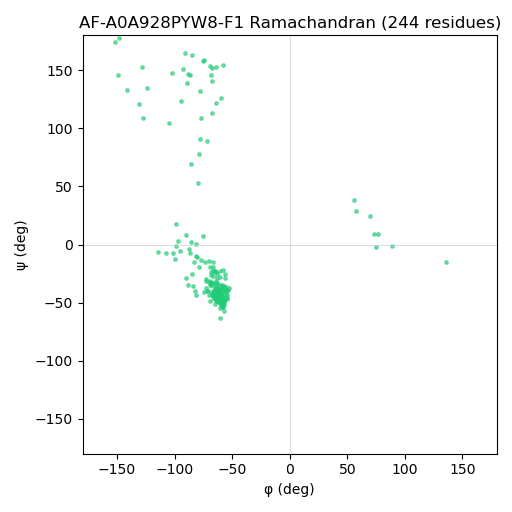 CA 1
ATOM 1657 C C . LEU A 1 210 ? -9.801 11.606 -8.874 1.00 76.69 210 LEU A C 1
ATOM 1659 O O . LEU A 1 210 ? -8.754 12.200 -9.130 1.00 76.69 210 LEU A O 1
ATOM 1663 N N . SER A 1 211 ? -10.151 10.482 -9.502 1.00 73.19 211 SER A N 1
ATOM 1664 C CA . SER A 1 211 ? -9.372 9.915 -10.608 1.00 73.19 211 SER A CA 1
ATOM 1665 C C . SER A 1 211 ? -9.511 10.776 -11.862 1.00 73.19 211 SER A C 1
ATOM 1667 O O . SER A 1 211 ? -8.528 11.022 -12.552 1.00 73.19 211 SER A O 1
ATOM 1669 N N . ARG A 1 212 ? -10.717 11.291 -12.148 1.00 76.25 212 ARG A N 1
ATOM 1670 C CA . ARG A 1 212 ? -10.961 12.172 -13.303 1.00 76.25 212 ARG A CA 1
ATOM 1671 C C . ARG A 1 212 ? -10.377 13.571 -13.134 1.00 76.25 212 ARG A C 1
ATOM 1673 O O . ARG A 1 212 ? -10.050 14.191 -14.139 1.00 76.25 212 ARG A O 1
ATOM 1680 N N . SER A 1 213 ? -10.267 14.075 -11.906 1.00 80.38 213 SER A N 1
ATOM 1681 C CA . SER A 1 213 ? -9.661 15.385 -11.641 1.00 80.38 213 SER A CA 1
ATOM 1682 C C . SER A 1 213 ? -8.132 15.368 -11.694 1.00 80.38 213 SER A C 1
ATOM 1684 O O . SER A 1 213 ? -7.522 16.431 -11.697 1.00 80.38 213 SER A O 1
ATOM 1686 N N . GLY A 1 214 ? -7.507 14.185 -11.692 1.00 79.19 214 GLY A N 1
ATOM 1687 C CA . GLY A 1 214 ? -6.055 14.033 -11.576 1.00 79.19 214 GLY A CA 1
ATOM 1688 C C . GLY A 1 214 ? -5.514 14.282 -10.164 1.00 79.19 214 GLY A C 1
ATOM 1689 O O . GLY A 1 214 ? -4.324 14.096 -9.939 1.00 79.19 214 GLY A O 1
ATOM 1690 N N . ALA A 1 215 ? -6.363 14.642 -9.192 1.00 81.50 215 ALA A N 1
ATOM 1691 C CA . ALA A 1 215 ? -5.931 14.929 -7.824 1.00 81.50 215 ALA A CA 1
ATOM 1692 C C . ALA A 1 215 ? -5.318 13.696 -7.141 1.00 81.50 215 ALA A C 1
ATOM 1694 O O . ALA A 1 215 ? -4.272 13.803 -6.506 1.00 81.50 215 ALA A O 1
ATOM 1695 N N . LEU A 1 216 ? -5.931 12.516 -7.312 1.00 79.50 216 LEU A N 1
ATOM 1696 C CA . LEU A 1 216 ? -5.356 11.257 -6.818 1.00 79.50 216 LEU A CA 1
ATOM 1697 C C . LEU A 1 216 ? -4.006 10.953 -7.477 1.00 79.50 216 LEU A C 1
ATOM 1699 O O . LEU A 1 216 ? -3.093 10.509 -6.786 1.00 79.50 216 LEU A O 1
ATOM 1703 N N . GLY A 1 217 ? -3.880 11.226 -8.780 1.00 82.88 217 GLY A N 1
ATOM 1704 C CA . GLY A 1 217 ? -2.630 11.068 -9.524 1.00 82.88 217 GLY A CA 1
ATOM 1705 C C . GLY A 1 217 ? -1.532 11.958 -8.953 1.00 82.88 217 GLY A C 1
ATOM 1706 O O . GLY A 1 217 ? -0.529 11.446 -8.481 1.00 82.88 217 GLY A O 1
ATOM 1707 N N . GLY A 1 218 ? -1.781 13.265 -8.842 1.00 87.25 218 GLY A N 1
ATOM 1708 C CA . GLY A 1 218 ? -0.794 14.210 -8.314 1.00 87.25 218 GLY A CA 1
ATOM 1709 C C . GLY A 1 218 ? -0.351 13.913 -6.876 1.00 87.25 218 GLY A C 1
ATOM 1710 O O . GLY A 1 218 ? 0.830 14.040 -6.560 1.00 87.25 218 GLY A O 1
ATOM 1711 N N . ILE A 1 219 ? -1.265 13.472 -6.001 1.00 88.81 219 ILE A N 1
ATOM 1712 C CA . ILE A 1 219 ? -0.901 13.052 -4.635 1.00 88.81 219 ILE A CA 1
ATOM 1713 C C . ILE A 1 219 ? -0.055 11.774 -4.681 1.00 88.81 219 ILE A C 1
ATOM 1715 O O . ILE A 1 219 ? 0.948 11.677 -3.977 1.00 88.81 219 ILE A O 1
ATOM 1719 N N . THR A 1 220 ? -0.432 10.803 -5.513 1.00 89.69 220 THR A N 1
ATOM 1720 C CA . THR A 1 220 ? 0.329 9.557 -5.683 1.00 89.69 220 THR A CA 1
ATOM 1721 C C . THR A 1 220 ? 1.735 9.851 -6.196 1.00 89.69 220 THR A C 1
ATOM 1723 O O . THR A 1 220 ? 2.698 9.400 -5.584 1.00 89.69 220 THR A O 1
ATOM 1726 N N . ASP A 1 221 ? 1.865 10.676 -7.233 1.00 90.44 221 ASP A N 1
ATOM 1727 C CA . ASP A 1 221 ? 3.145 11.067 -7.827 1.00 90.44 221 ASP A CA 1
ATOM 1728 C C . ASP A 1 221 ? 4.040 11.789 -6.818 1.00 90.44 221 ASP A C 1
ATOM 1730 O O . ASP A 1 221 ? 5.233 11.506 -6.723 1.00 90.44 221 ASP A O 1
ATOM 1734 N N . PHE A 1 222 ? 3.464 12.673 -5.997 1.00 93.00 222 PHE A N 1
ATOM 1735 C CA . PHE A 1 222 ? 4.189 13.333 -4.914 1.00 93.00 222 PHE A CA 1
ATOM 1736 C C . PHE A 1 222 ? 4.816 12.321 -3.942 1.00 93.00 222 PHE A C 1
ATOM 1738 O O . PHE A 1 222 ? 6.009 12.403 -3.643 1.00 93.00 222 PHE A O 1
ATOM 1745 N N . PHE A 1 223 ? 4.046 11.334 -3.477 1.00 94.38 223 PHE A N 1
ATOM 1746 C CA . PHE A 1 223 ? 4.557 10.308 -2.563 1.00 94.38 223 PHE A CA 1
ATOM 1747 C C . PHE A 1 223 ? 5.483 9.293 -3.247 1.00 94.38 223 PHE A C 1
ATOM 1749 O O . PHE A 1 223 ? 6.428 8.819 -2.613 1.00 94.38 223 PHE A O 1
ATOM 1756 N N . VAL A 1 224 ? 5.271 8.986 -4.529 1.00 95.06 224 VAL A N 1
ATOM 1757 C CA . VAL A 1 224 ? 6.204 8.184 -5.334 1.00 95.06 224 VAL A CA 1
ATOM 1758 C C . VAL A 1 224 ? 7.553 8.894 -5.424 1.00 95.06 224 VAL A C 1
ATOM 1760 O O . VAL A 1 224 ? 8.569 8.281 -5.113 1.00 95.06 224 VAL A O 1
ATOM 1763 N N . ASN A 1 225 ? 7.575 10.193 -5.728 1.00 93.50 225 ASN A N 1
ATOM 1764 C CA . ASN A 1 225 ? 8.810 10.977 -5.773 1.00 93.50 225 ASN A CA 1
ATOM 1765 C C . ASN A 1 225 ? 9.515 11.009 -4.411 1.00 93.50 225 ASN A C 1
ATOM 1767 O O . ASN A 1 225 ? 10.737 10.896 -4.358 1.00 93.50 225 ASN A O 1
ATOM 1771 N N . ILE A 1 226 ? 8.777 11.083 -3.295 1.00 93.75 226 ILE A N 1
ATOM 1772 C CA . ILE A 1 226 ? 9.366 10.932 -1.950 1.00 93.75 226 ILE A CA 1
ATOM 1773 C C . ILE A 1 226 ? 10.066 9.574 -1.808 1.00 93.75 226 ILE A C 1
ATOM 1775 O O . ILE A 1 226 ? 11.201 9.519 -1.336 1.00 93.75 226 ILE A O 1
ATOM 1779 N N . CYS A 1 227 ? 9.425 8.486 -2.240 1.00 94.56 227 CYS A N 1
ATOM 1780 C CA . CYS A 1 227 ? 10.015 7.144 -2.191 1.00 94.56 227 CYS A CA 1
ATOM 1781 C C . CYS A 1 227 ? 11.218 6.978 -3.134 1.00 94.56 227 CYS A C 1
ATOM 1783 O O . CYS A 1 227 ? 12.027 6.074 -2.937 1.00 94.56 227 CYS A O 1
ATOM 1785 N N . LEU A 1 228 ? 11.346 7.854 -4.132 1.00 94.94 228 LEU A N 1
ATOM 1786 C CA . LEU A 1 228 ? 12.473 7.940 -5.061 1.00 94.94 228 LEU A CA 1
ATOM 1787 C C . LEU A 1 228 ? 13.486 9.036 -4.678 1.00 94.94 228 LEU A C 1
ATOM 1789 O O . LEU A 1 228 ? 14.309 9.451 -5.498 1.00 94.94 228 LEU A O 1
ATOM 1793 N N . PHE A 1 229 ? 13.440 9.508 -3.427 1.00 91.19 229 PHE A N 1
ATOM 1794 C CA . PHE A 1 229 ? 14.330 10.537 -2.878 1.00 91.19 229 PHE A CA 1
ATOM 1795 C C . PHE A 1 229 ? 14.342 11.847 -3.681 1.00 91.19 229 PHE A C 1
ATOM 1797 O O . PHE A 1 229 ? 15.377 12.489 -3.838 1.00 91.19 229 PHE A O 1
ATOM 1804 N N . GLY A 1 230 ? 13.176 12.251 -4.181 1.00 89.19 230 GLY A N 1
ATOM 1805 C CA . GLY A 1 230 ? 12.972 13.497 -4.919 1.00 89.19 230 GLY A CA 1
ATOM 1806 C C . GLY A 1 230 ? 13.191 13.392 -6.427 1.00 89.19 230 GLY A C 1
ATOM 1807 O O . GLY A 1 230 ? 12.989 14.385 -7.118 1.00 89.19 230 GLY A O 1
ATOM 1808 N N . ASN A 1 231 ? 13.560 12.218 -6.944 1.00 88.62 231 ASN A N 1
ATOM 1809 C CA . ASN A 1 231 ? 13.715 11.993 -8.380 1.00 88.62 231 ASN A CA 1
ATOM 1810 C C . ASN A 1 231 ? 12.419 11.453 -8.989 1.00 88.62 231 ASN A C 1
ATOM 1812 O O . ASN A 1 231 ? 11.673 10.730 -8.328 1.00 88.62 231 ASN A O 1
ATOM 1816 N N . ASN A 1 232 ? 12.186 11.738 -10.269 1.00 91.00 232 ASN A N 1
ATOM 1817 C CA . ASN A 1 232 ? 11.221 10.976 -11.057 1.00 91.00 232 ASN A CA 1
ATOM 1818 C C . ASN A 1 232 ? 11.925 9.788 -11.753 1.00 91.00 232 ASN A C 1
ATOM 1820 O O . ASN A 1 232 ? 13.154 9.729 -11.831 1.00 91.00 232 ASN A O 1
ATOM 1824 N N . LEU A 1 233 ? 11.149 8.820 -12.255 1.00 88.56 233 LEU A N 1
ATOM 1825 C CA . LEU A 1 233 ? 11.703 7.627 -12.909 1.00 88.56 233 LEU A CA 1
ATOM 1826 C C . LEU A 1 233 ? 12.551 7.967 -14.148 1.00 88.56 233 LEU A C 1
ATOM 1828 O O . LEU A 1 233 ? 13.581 7.336 -14.372 1.00 88.56 233 LEU A O 1
ATOM 1832 N N . GLY A 1 234 ? 12.129 8.958 -14.936 1.00 86.44 234 GLY A N 1
ATOM 1833 C CA . GLY A 1 234 ? 12.842 9.390 -16.138 1.00 86.44 234 GLY A CA 1
ATOM 1834 C C . GLY A 1 234 ? 14.224 9.952 -15.815 1.00 86.44 234 GLY A C 1
ATOM 1835 O O . GLY A 1 234 ? 15.202 9.538 -16.428 1.00 86.44 234 GLY A O 1
ATOM 1836 N N . ASP A 1 235 ? 14.319 10.810 -14.800 1.00 88.75 235 ASP A N 1
ATOM 1837 C CA . ASP A 1 235 ? 15.579 11.398 -14.340 1.00 88.75 235 ASP A CA 1
ATOM 1838 C C . ASP A 1 235 ? 16.546 10.317 -13.846 1.00 88.75 235 ASP A C 1
ATOM 1840 O O . ASP A 1 235 ? 17.736 10.359 -14.154 1.00 88.75 235 ASP A O 1
ATOM 1844 N N . LEU A 1 236 ? 16.045 9.319 -13.106 1.00 90.31 236 LEU A N 1
ATOM 1845 C CA . LEU A 1 236 ? 16.858 8.192 -12.637 1.00 90.31 236 LEU A CA 1
ATOM 1846 C C . LEU A 1 236 ? 17.455 7.404 -13.806 1.00 90.31 236 LEU A C 1
ATOM 1848 O O . LEU A 1 236 ? 18.658 7.146 -13.817 1.00 90.31 236 LEU A O 1
ATOM 1852 N N . ILE A 1 237 ? 16.630 7.046 -14.795 1.00 89.75 237 ILE A N 1
ATOM 1853 C CA . ILE A 1 237 ? 17.081 6.294 -15.972 1.00 89.75 237 ILE A CA 1
ATOM 1854 C C . ILE A 1 237 ? 18.058 7.134 -16.801 1.00 89.75 237 ILE A C 1
ATOM 1856 O O . ILE A 1 237 ? 19.102 6.629 -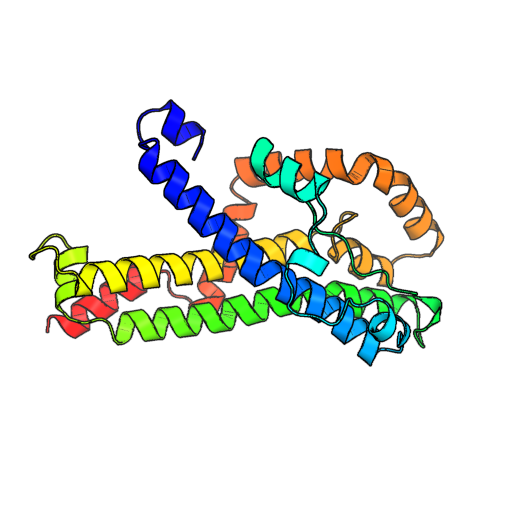17.208 1.00 89.75 237 ILE A O 1
ATOM 1860 N N . TYR A 1 238 ? 17.756 8.415 -17.020 1.00 88.12 238 TYR A N 1
ATOM 1861 C CA . TYR A 1 238 ? 18.598 9.324 -17.795 1.00 88.12 238 TYR A CA 1
ATOM 1862 C C . TYR A 1 238 ? 19.983 9.510 -17.165 1.00 88.12 238 TYR A C 1
ATOM 1864 O O . TYR A 1 238 ? 21.000 9.323 -17.834 1.00 88.12 238 TYR A O 1
ATOM 1872 N N . ASN A 1 239 ? 20.034 9.809 -15.867 1.00 89.44 239 ASN A N 1
ATOM 1873 C CA . ASN A 1 239 ? 21.293 10.022 -15.155 1.00 89.44 239 ASN A CA 1
ATOM 1874 C C . ASN A 1 239 ? 22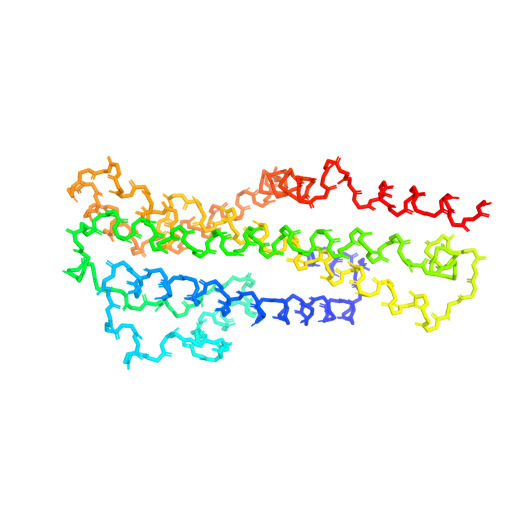.142 8.744 -15.101 1.00 89.44 239 ASN A C 1
ATOM 1876 O O . ASN A 1 239 ? 23.352 8.799 -15.332 1.00 89.44 239 ASN A O 1
ATOM 1880 N N . ALA A 1 240 ? 21.517 7.590 -14.848 1.00 88.50 240 ALA A N 1
ATOM 1881 C CA . ALA A 1 240 ? 22.214 6.308 -14.851 1.00 88.50 240 ALA A CA 1
ATOM 1882 C C . ALA A 1 240 ? 22.742 5.948 -16.249 1.00 88.50 240 ALA A C 1
ATOM 1884 O O . ALA A 1 240 ? 23.878 5.495 -16.376 1.00 88.50 240 ALA A O 1
ATOM 1885 N N . ALA A 1 241 ? 21.971 6.230 -17.305 1.00 87.44 241 ALA A N 1
ATOM 1886 C CA . ALA A 1 241 ? 22.399 5.998 -18.680 1.00 87.44 241 ALA A CA 1
ATOM 1887 C C . ALA A 1 241 ? 23.626 6.833 -19.062 1.00 87.44 241 ALA A C 1
ATOM 1889 O O . ALA A 1 241 ? 24.569 6.296 -19.640 1.00 87.44 241 ALA A O 1
ATOM 1890 N N . ILE A 1 242 ? 23.650 8.124 -18.706 1.00 87.44 242 ILE A N 1
ATOM 1891 C CA . ILE A 1 242 ? 24.828 8.977 -18.926 1.00 87.44 242 ILE A CA 1
ATOM 1892 C C . ILE A 1 242 ? 26.042 8.390 -18.208 1.00 87.44 242 ILE A C 1
ATOM 1894 O O . ILE A 1 242 ? 27.094 8.238 -18.820 1.00 87.44 242 ILE A O 1
ATOM 1898 N N . SER A 1 243 ? 25.892 8.009 -16.938 1.00 86.19 243 SER A N 1
ATOM 1899 C CA . SER A 1 243 ? 26.992 7.425 -16.163 1.00 86.19 243 SER A CA 1
ATOM 1900 C C . SER A 1 243 ? 27.473 6.071 -16.694 1.00 86.19 243 SER A C 1
ATOM 1902 O O . SER A 1 243 ? 28.581 5.665 -16.363 1.00 86.19 243 SER A O 1
ATOM 1904 N N . ALA A 1 244 ? 26.642 5.341 -17.438 1.00 81.31 244 ALA A N 1
ATOM 1905 C CA . ALA A 1 244 ? 26.988 4.033 -17.984 1.00 81.31 244 ALA A CA 1
ATOM 1906 C C . ALA A 1 244 ? 27.620 4.124 -19.385 1.00 81.31 244 ALA A C 1
ATOM 1908 O O . ALA A 1 244 ? 28.393 3.242 -19.774 1.00 81.31 244 ALA A O 1
ATOM 1909 N N . LEU A 1 245 ? 27.279 5.152 -20.166 1.00 73.75 245 LEU A N 1
ATOM 1910 C CA . LEU A 1 245 ? 27.762 5.334 -21.539 1.00 73.75 245 LEU A CA 1
ATOM 1911 C C . LEU A 1 245 ? 29.127 6.032 -21.618 1.00 73.75 245 LEU A C 1
ATOM 1913 O O . LEU A 1 245 ? 29.856 5.786 -22.581 1.00 73.75 245 LEU A O 1
ATOM 1917 N N . PHE A 1 246 ? 29.486 6.827 -20.610 1.00 74.25 246 PHE A N 1
ATOM 1918 C CA . PHE A 1 246 ? 30.790 7.487 -20.470 1.00 74.25 246 PHE A CA 1
ATOM 1919 C C . PHE A 1 246 ? 31.642 6.831 -19.380 1.00 74.25 246 PHE A C 1
ATOM 1921 O O . PHE A 1 246 ? 32.885 6.872 -19.520 1.00 74.25 246 PHE A O 1
#

Sequence (246 aa):
MLSELLRGNLTLETAIIHILVILVIVFLVLPIHEFAHAGAAYLLGDKSIKHRGRLTFNPLSHVDPLGALCLLLLGFGWAKPVPIDPRNFKNPKVGMALTAFAGPLSNFICALISGAALILTINLAPKEFFLYFYELGEDTLVAQVFYYLILFLYNFLAINVSLAIFNLIPLPPLDGSKVLYLFLPYKAIDFINQLQRYAYIIIYGVIIMLSRSGALGGITDFFVNICLFGNNLGDLIYNAAISALF

pLDDT: mean 86.58, std 9.04, range [48.84, 97.81]

Solvent-accessible surface area (backbone atoms only — not comparable to full-atom values): 12801 Å² total; per-residue (Å²): 105,71,74,37,40,76,67,67,78,40,55,72,66,62,50,50,52,52,52,51,52,52,49,54,44,49,58,60,48,51,19,53,25,50,25,29,27,36,47,39,34,39,74,54,44,29,60,64,38,66,80,69,66,46,73,42,72,56,42,76,75,37,56,26,74,66,24,50,48,32,30,73,78,72,75,50,58,48,66,45,75,80,84,77,59,50,84,48,23,92,46,40,51,60,43,43,17,54,18,33,46,29,21,33,50,43,24,42,51,50,14,40,54,28,26,50,51,37,56,52,50,54,69,67,53,55,62,57,32,47,31,36,75,70,70,73,49,71,92,41,73,68,24,53,53,52,50,53,48,48,51,49,32,52,50,47,20,49,51,23,40,42,51,19,57,56,31,50,40,68,46,50,90,31,33,18,26,44,40,53,46,58,81,48,57,69,72,56,50,54,52,51,59,65,48,44,83,50,17,68,62,52,50,52,52,49,49,52,54,34,59,72,70,41,56,54,53,56,54,37,52,53,54,48,22,57,34,44,76,72,39,54,73,67,57,53,52,52,55,39,39,54,68,62,76,108

Radius of gyration: 20.6 Å; Cα contacts (8 Å, |Δi|>4): 289; chains: 1; bounding box: 56×34×58 Å

Mean predicted aligned error: 6.31 Å